Protein AF-A0A1G9TS38-F1 (afdb_monomer)

Radius of gyration: 21.13 Å; Cα con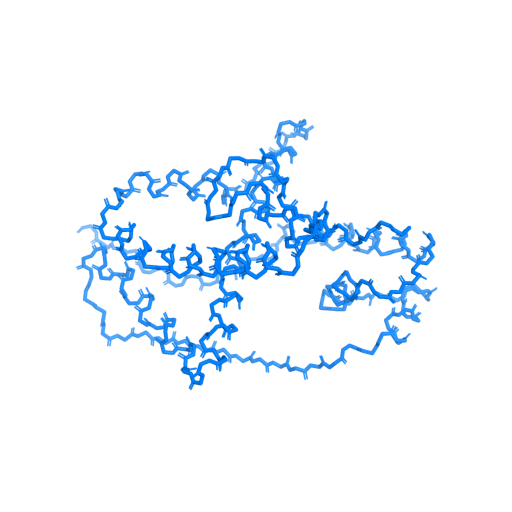tacts (8 Å, |Δi|>4): 95; chains: 1; bounding box: 39×56×53 Å

Solvent-accessible surface area (backbone atoms only — not comparable to full-atom values): 13645 Å² total; per-residue (Å²): 141,83,76,78,76,65,88,63,81,67,51,83,53,84,72,67,82,53,47,45,67,51,46,30,37,77,69,69,75,42,84,64,97,41,73,66,59,42,53,53,49,54,51,51,50,53,52,35,53,55,49,53,60,57,46,48,60,52,46,69,78,66,51,53,67,70,61,52,45,55,68,48,56,78,36,67,64,79,85,76,84,86,81,96,43,76,64,57,54,49,53,49,53,54,18,52,44,47,53,48,49,50,54,51,49,54,51,51,48,45,51,57,33,48,77,72,72,47,62,49,69,58,55,49,37,52,53,54,43,52,55,46,39,72,75,71,48,85,76,91,79,71,88,83,87,85,88,83,86,86,76,82,83,57,63,69,57,53,52,50,32,47,74,70,69,46,86,70,52,71,70,52,49,51,46,59,67,69,57,69,78,69,92,69,49,75,64,50,50,51,48,52,51,51,52,52,54,56,49,63,71,52,60,82,75,73,78,85,76,86,70,88,73,81,79,83,81,133

InterPro domains:
  IPR058415 Domain of unknown function [PF26404] (17-208)

Foldseek 3Di:
DDFQCPVADDLPDDDDLDHSVLVCVVVVNDDDPDPVVVVVSVVSSVVSVVVVVVCVVVCLQPPDPVVVCVVQVQQQDDDDDDDDDPVVVVSPSSSVNVVVVVVVVLVVVVCVCVVVVHDSQVVVFVVVQSNVVSVVDHDPGDDDDDDDDDDDDPVVVLLVCLVVLHADDPVSLVCVSVVRPDPCDPSSVVSSVVNVVVVVVVVVPDDPPPDPDDDDDD

pLDDT: mean 79.64, std 19.04, range [26.36, 98.25]

Mean predicted aligned error: 11.11 Å

Sequence (218 aa):
MDETKQMMPSDDRDRGILTPDDRKFLKGKKEFSSEQSERDARYRIRKRVKNSILDFSILLHHLDERDRKQVFSKHMAKSSDDEISSEKLREFVESTMFSQGISDAISLLYLGVSDAGDSFEAVLKEGVAGAEESKGYLVDSVSVDIDVSRGKPDMEDLVSKLNSGEPLSEEEIRAVINSGQFDIDAESLDMLLQQISSQLSVESEDVEINLNYEPDDE

Organism: NCBI:txid660521

Structure (mmCIF, N/CA/C/O backbone):
data_AF-A0A1G9TS38-F1
#
_entry.id   AF-A0A1G9TS38-F1
#
loop_
_atom_site.group_PDB
_atom_site.id
_atom_site.type_symbol
_atom_site.label_atom_id
_atom_site.label_alt_id
_atom_site.label_comp_id
_atom_site.label_asym_id
_atom_site.label_entity_id
_atom_site.label_seq_id
_atom_site.pdbx_PDB_ins_code
_atom_site.Cartn_x
_atom_site.Cartn_y
_atom_site.Cartn_z
_atom_site.occupancy
_atom_site.B_iso_or_equiv
_atom_site.auth_seq_id
_atom_site.auth_comp_id
_atom_site.auth_asym_id
_atom_site.auth_atom_id
_atom_site.pdbx_PDB_model_num
ATOM 1 N N . MET A 1 1 ? 6.964 26.688 -7.991 1.00 30.02 1 MET A N 1
ATOM 2 C CA . MET A 1 1 ? 5.934 25.639 -8.017 1.00 30.02 1 MET A CA 1
ATOM 3 C C . MET A 1 1 ? 6.597 24.405 -7.449 1.00 30.02 1 MET A C 1
ATOM 5 O O . MET A 1 1 ? 7.389 23.795 -8.150 1.00 30.02 1 MET A O 1
ATOM 9 N N . ASP A 1 2 ? 6.425 24.167 -6.152 1.00 31.19 2 ASP A N 1
ATOM 10 C CA . ASP A 1 2 ? 6.803 22.898 -5.528 1.00 31.19 2 ASP A CA 1
ATOM 11 C C . ASP A 1 2 ? 5.525 22.355 -4.896 1.00 31.19 2 ASP A C 1
ATOM 13 O O . ASP A 1 2 ? 4.830 23.059 -4.162 1.00 31.19 2 ASP A O 1
ATOM 17 N N . GLU A 1 3 ? 5.170 21.170 -5.361 1.00 31.58 3 GLU A N 1
ATOM 18 C CA . GLU A 1 3 ? 3.855 20.554 -5.323 1.00 31.58 3 GLU A CA 1
ATOM 19 C C . GLU A 1 3 ? 3.552 19.983 -3.934 1.00 31.58 3 GLU A C 1
ATOM 21 O O . GLU A 1 3 ? 4.416 19.405 -3.272 1.00 31.58 3 GLU A O 1
ATOM 26 N N . THR A 1 4 ? 2.298 20.160 -3.512 1.00 38.50 4 THR A N 1
ATOM 27 C CA . THR A 1 4 ? 1.488 19.213 -2.727 1.00 38.50 4 THR A CA 1
ATOM 28 C C . THR A 1 4 ? 2.272 18.078 -2.072 1.00 38.50 4 THR A C 1
ATOM 30 O O . THR A 1 4 ? 2.295 16.931 -2.523 1.00 38.50 4 THR A O 1
ATOM 33 N N . LYS A 1 5 ? 2.905 18.377 -0.937 1.00 42.25 5 LYS A N 1
ATOM 34 C CA . LYS A 1 5 ? 3.516 17.341 -0.113 1.00 42.25 5 LYS A CA 1
ATOM 35 C C . LYS A 1 5 ? 2.428 16.692 0.737 1.00 42.25 5 LYS A C 1
ATOM 37 O O . LYS A 1 5 ? 2.339 16.922 1.939 1.00 42.25 5 LYS A O 1
ATOM 42 N N . GLN A 1 6 ? 1.640 15.816 0.110 1.00 50.00 6 GLN A N 1
ATOM 43 C CA . GLN A 1 6 ? 1.116 14.651 0.823 1.00 50.00 6 GLN A CA 1
ATOM 44 C C . GLN A 1 6 ? 2.292 14.080 1.629 1.00 50.00 6 GLN A C 1
ATOM 46 O O . GLN A 1 6 ? 3.418 14.061 1.114 1.00 50.00 6 GLN A O 1
ATOM 51 N N . MET A 1 7 ? 2.080 13.704 2.894 1.00 58.47 7 MET A N 1
ATOM 52 C CA . MET A 1 7 ? 3.148 13.222 3.776 1.00 58.47 7 MET A CA 1
ATOM 53 C C . MET A 1 7 ? 3.665 11.869 3.266 1.00 58.47 7 MET A C 1
ATOM 55 O O . MET A 1 7 ? 3.336 10.802 3.769 1.00 58.47 7 MET A O 1
ATOM 59 N N . MET A 1 8 ? 4.440 11.912 2.186 1.00 67.25 8 MET A N 1
ATOM 60 C CA . MET A 1 8 ? 4.946 10.759 1.474 1.00 67.25 8 MET A CA 1
ATOM 61 C C . MET A 1 8 ? 6.295 10.361 2.065 1.00 67.25 8 MET A C 1
ATOM 63 O O . MET A 1 8 ? 7.133 11.229 2.334 1.00 67.25 8 MET A O 1
ATOM 67 N N . PRO A 1 9 ? 6.571 9.051 2.181 1.00 76.75 9 PRO A N 1
ATOM 68 C CA . PRO A 1 9 ? 7.865 8.554 2.629 1.00 76.75 9 PRO A CA 1
ATOM 69 C C . PRO A 1 9 ? 9.027 9.156 1.847 1.00 76.75 9 PRO A C 1
ATOM 71 O O . PRO A 1 9 ? 8.944 9.311 0.621 1.00 76.75 9 PRO A O 1
ATOM 74 N N . SER A 1 10 ? 10.118 9.448 2.562 1.00 83.25 10 SER A N 1
ATOM 75 C CA . SER A 1 10 ? 11.374 9.910 1.966 1.00 83.25 10 SER A CA 1
ATOM 76 C C . SER A 1 10 ? 11.810 8.987 0.827 1.00 83.25 10 SER A C 1
ATOM 78 O O . SER A 1 10 ? 11.642 7.765 0.887 1.00 83.25 10 SER A O 1
ATOM 80 N N . ASP A 1 11 ? 12.393 9.573 -0.218 1.00 87.56 11 ASP A N 1
ATOM 81 C CA . ASP A 1 11 ? 12.912 8.814 -1.355 1.00 87.56 11 ASP A CA 1
ATOM 82 C C . ASP A 1 11 ? 14.127 7.964 -0.958 1.00 87.56 11 ASP A C 1
ATOM 84 O O . ASP A 1 11 ? 14.343 6.905 -1.553 1.00 87.56 11 ASP A O 1
ATOM 88 N N . ASP A 1 12 ? 14.836 8.368 0.099 1.00 86.12 12 ASP A N 1
ATOM 89 C CA . ASP A 1 12 ? 16.095 7.772 0.555 1.00 86.12 12 ASP A CA 1
ATOM 90 C C . ASP A 1 12 ? 15.915 6.681 1.626 1.00 86.12 12 ASP A C 1
ATOM 92 O O . ASP A 1 12 ? 16.899 6.110 2.086 1.00 86.12 12 ASP A O 1
ATOM 96 N N . ARG A 1 13 ? 14.672 6.347 2.010 1.00 89.00 13 ARG A N 1
ATOM 97 C CA . ARG A 1 13 ? 14.414 5.211 2.916 1.00 89.00 13 ARG A CA 1
ATOM 98 C C . ARG A 1 13 ? 14.888 3.888 2.307 1.00 89.00 13 ARG A C 1
ATOM 100 O O . ARG A 1 13 ? 14.951 3.753 1.078 1.00 89.00 13 ARG A O 1
ATOM 107 N N . ASP A 1 14 ? 15.065 2.873 3.148 1.00 90.69 14 ASP A N 1
ATOM 108 C CA . ASP A 1 14 ? 15.426 1.530 2.698 1.00 90.69 14 ASP A CA 1
ATOM 109 C C . ASP A 1 14 ? 14.479 0.98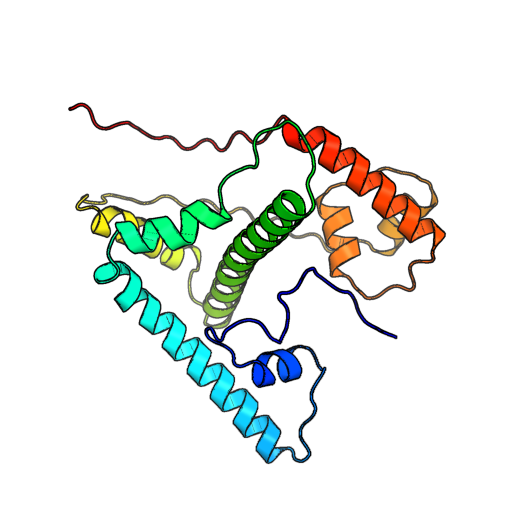7 1.624 1.00 90.69 14 ASP A C 1
ATOM 111 O O . ASP A 1 14 ? 13.295 1.347 1.508 1.00 90.69 14 ASP A O 1
ATOM 115 N N . ARG A 1 15 ? 15.041 0.146 0.757 1.00 91.31 15 ARG A N 1
ATOM 116 C CA . ARG A 1 15 ? 14.335 -0.398 -0.397 1.00 91.31 15 ARG A CA 1
ATOM 117 C C . ARG A 1 15 ? 13.213 -1.334 0.064 1.00 91.31 15 ARG A C 1
ATOM 119 O O . ARG A 1 15 ? 13.463 -2.309 0.755 1.00 91.31 15 ARG A O 1
ATOM 126 N N . GLY A 1 16 ? 12.002 -1.065 -0.424 1.00 93.25 16 GLY A N 1
ATOM 127 C CA . GLY A 1 16 ? 10.890 -2.020 -0.406 1.00 93.25 16 GLY A CA 1
ATOM 128 C C . GLY A 1 16 ? 10.659 -2.571 -1.814 1.00 93.25 16 GLY A C 1
ATOM 129 O O . GLY A 1 16 ? 11.600 -2.964 -2.503 1.00 93.25 16 GLY A O 1
ATOM 130 N N . ILE A 1 17 ? 9.419 -2.487 -2.298 1.00 95.56 17 ILE A N 1
ATOM 131 C CA . ILE A 1 17 ? 9.077 -2.811 -3.695 1.00 95.56 17 ILE A CA 1
ATOM 132 C C . ILE A 1 17 ? 9.865 -1.912 -4.666 1.00 95.56 17 ILE A C 1
ATOM 134 O O . ILE A 1 17 ? 10.523 -2.388 -5.594 1.00 95.56 17 ILE A O 1
ATOM 138 N N . LEU A 1 18 ? 9.838 -0.601 -4.409 1.00 96.19 18 LEU A N 1
ATOM 139 C CA . LEU A 1 18 ? 10.460 0.434 -5.235 1.00 96.19 18 LEU A CA 1
ATOM 140 C C . LEU A 1 18 ? 11.885 0.760 -4.771 1.00 96.19 18 LEU A C 1
ATOM 142 O O . LEU A 1 18 ? 12.146 0.866 -3.568 1.00 96.19 18 LEU A O 1
ATOM 146 N N . THR A 1 19 ? 12.794 0.987 -5.725 1.00 94.88 19 THR A N 1
ATOM 147 C CA . THR A 1 19 ? 14.109 1.599 -5.443 1.00 94.88 19 THR A CA 1
ATOM 148 C C . THR A 1 19 ? 13.991 3.114 -5.236 1.00 94.88 19 THR A C 1
ATOM 150 O O . THR A 1 19 ? 13.029 3.699 -5.733 1.00 94.88 19 THR A O 1
ATOM 153 N N . PRO A 1 20 ? 14.972 3.783 -4.595 1.00 94.75 20 PRO A N 1
ATOM 154 C CA . PRO A 1 20 ? 14.994 5.248 -4.491 1.00 94.75 20 PRO A CA 1
ATOM 155 C C . PRO A 1 20 ? 14.788 5.954 -5.839 1.00 94.75 20 PRO A C 1
ATOM 157 O O . PRO A 1 20 ? 13.998 6.886 -5.948 1.00 94.75 20 PRO A O 1
ATOM 160 N N . ASP A 1 21 ? 15.413 5.435 -6.896 1.00 93.56 21 ASP A N 1
ATOM 161 C CA . ASP A 1 21 ? 15.246 5.937 -8.262 1.00 93.56 21 ASP A CA 1
ATOM 162 C C . ASP A 1 21 ? 13.830 5.767 -8.826 1.00 93.56 21 ASP A C 1
ATOM 164 O O . ASP A 1 21 ? 13.363 6.642 -9.551 1.00 93.56 21 ASP A O 1
ATOM 168 N N . ASP A 1 22 ? 13.142 4.670 -8.488 1.00 95.75 22 ASP A N 1
ATOM 169 C CA . ASP A 1 22 ? 11.761 4.460 -8.939 1.00 95.75 22 ASP A CA 1
ATOM 170 C C . ASP A 1 22 ? 10.842 5.476 -8.258 1.00 95.75 22 ASP A C 1
ATOM 172 O O . ASP A 1 22 ? 9.955 6.027 -8.898 1.00 95.75 22 ASP A O 1
ATOM 176 N N . ARG A 1 23 ? 11.072 5.750 -6.964 1.00 95.62 23 ARG A N 1
ATOM 177 C CA . ARG A 1 23 ? 10.304 6.743 -6.200 1.00 95.62 23 ARG A CA 1
ATOM 178 C C . ARG A 1 23 ? 10.499 8.138 -6.777 1.00 95.62 23 ARG A C 1
ATOM 180 O O . ARG A 1 23 ? 9.516 8.820 -7.035 1.00 95.62 23 ARG A O 1
ATOM 187 N N . LYS A 1 24 ? 11.753 8.531 -7.035 1.00 94.00 24 LYS A N 1
ATOM 188 C CA . LYS A 1 24 ? 12.068 9.823 -7.661 1.00 94.00 24 LYS A CA 1
ATOM 189 C C . LYS A 1 24 ? 11.404 9.944 -9.031 1.00 94.00 24 LYS A C 1
ATOM 191 O O . LYS A 1 24 ? 10.826 10.982 -9.315 1.00 94.00 24 LYS A O 1
ATOM 196 N N . PHE A 1 25 ? 11.431 8.885 -9.840 1.00 95.06 25 PHE A N 1
ATOM 197 C CA . PHE A 1 25 ? 10.764 8.868 -11.142 1.00 95.06 25 PHE A CA 1
ATOM 198 C C . PHE A 1 25 ? 9.236 8.997 -11.031 1.00 95.06 25 PHE A C 1
ATOM 200 O O . PHE A 1 25 ? 8.654 9.858 -11.680 1.00 95.06 25 PHE A O 1
ATOM 207 N N . LEU A 1 26 ? 8.579 8.194 -10.185 1.00 94.19 26 LEU A N 1
ATOM 208 C CA . LEU A 1 26 ? 7.118 8.237 -10.024 1.00 94.19 26 LEU A CA 1
ATOM 209 C C . LEU A 1 26 ? 6.617 9.555 -9.421 1.00 94.19 26 LEU A C 1
ATOM 211 O O . LEU A 1 26 ? 5.508 9.970 -9.730 1.00 94.19 26 LEU A O 1
ATOM 215 N N . LYS A 1 27 ? 7.434 10.218 -8.596 1.00 91.19 27 LYS A N 1
ATOM 216 C CA . LYS A 1 27 ? 7.145 11.540 -8.019 1.00 91.19 27 LYS A CA 1
ATOM 217 C C . LYS A 1 27 ? 7.549 12.710 -8.930 1.00 91.19 27 LYS A C 1
ATOM 219 O O . LYS A 1 27 ? 7.623 13.830 -8.448 1.00 91.19 27 LYS A O 1
ATOM 224 N N . GLY A 1 28 ? 7.935 12.463 -10.186 1.00 91.00 28 GLY A N 1
ATOM 225 C CA . GLY A 1 28 ? 8.350 13.520 -11.124 1.00 91.00 28 GLY A CA 1
ATOM 226 C C . GLY A 1 28 ? 9.707 14.179 -10.826 1.00 91.00 28 GLY A C 1
ATOM 227 O O . GLY A 1 28 ? 10.144 15.059 -11.554 1.00 91.00 28 GLY A O 1
ATOM 228 N N . LYS A 1 29 ? 10.441 13.727 -9.803 1.00 90.31 29 LYS A N 1
ATOM 229 C CA . LYS A 1 29 ? 11.752 14.273 -9.393 1.00 90.31 29 LYS A CA 1
ATOM 230 C C . LYS A 1 29 ? 12.930 13.751 -10.216 1.00 90.31 29 LYS A C 1
ATOM 232 O O . LYS A 1 29 ? 14.081 14.106 -9.957 1.00 90.31 29 LYS A O 1
ATOM 237 N N . LYS A 1 30 ? 12.677 12.827 -11.140 1.00 91.50 30 LYS A N 1
ATOM 238 C CA . LYS A 1 30 ? 13.683 12.251 -12.029 1.00 91.50 30 LYS A CA 1
ATOM 239 C C . LYS A 1 30 ? 13.079 12.053 -13.403 1.00 91.50 30 LYS A C 1
ATOM 241 O O . LYS A 1 30 ? 12.138 11.283 -13.551 1.00 91.50 30 LYS A O 1
ATOM 246 N N . GLU A 1 31 ? 13.701 12.664 -14.397 1.00 91.50 31 GLU A N 1
ATOM 247 C CA . GLU A 1 31 ? 13.399 12.437 -15.805 1.00 91.50 31 GLU A CA 1
ATOM 248 C C . GLU A 1 31 ? 14.480 11.559 -16.441 1.00 91.50 31 GLU A C 1
ATOM 250 O O . GLU A 1 31 ? 15.637 11.529 -16.004 1.00 91.50 31 GLU A O 1
ATOM 255 N N . PHE A 1 32 ? 14.101 10.805 -17.469 1.00 91.38 32 PHE A N 1
ATOM 256 C CA . PHE A 1 32 ? 15.036 9.994 -18.237 1.00 91.38 32 PHE A CA 1
ATOM 257 C C . PHE A 1 32 ? 15.458 10.726 -19.508 1.00 91.38 32 PHE A C 1
ATOM 259 O O . PHE A 1 32 ? 14.662 11.390 -20.155 1.00 91.38 32 PHE A O 1
ATOM 266 N N . SER A 1 33 ? 16.715 10.539 -19.910 1.00 86.38 33 SER A N 1
ATOM 267 C CA . SER A 1 33 ? 17.273 11.162 -21.115 1.00 86.38 33 SER A CA 1
ATOM 268 C C . SER A 1 33 ? 16.736 10.592 -22.433 1.00 86.38 33 SER A C 1
ATOM 270 O O . SER A 1 33 ? 17.012 11.150 -23.491 1.00 86.38 33 SER A O 1
ATOM 272 N N . SER A 1 34 ? 16.018 9.464 -22.400 1.00 94.19 34 SER A N 1
ATOM 273 C CA . SER A 1 34 ? 15.424 8.854 -23.590 1.00 94.19 34 SER A CA 1
ATOM 274 C C . SER A 1 34 ? 14.103 8.160 -23.269 1.00 94.19 34 SER A C 1
ATOM 276 O O . SER A 1 34 ? 13.948 7.583 -22.187 1.00 94.19 34 SER A O 1
ATOM 278 N N . GLU A 1 35 ? 13.192 8.137 -24.246 1.00 94.44 35 GLU A N 1
ATOM 279 C CA . GLU A 1 35 ? 11.922 7.407 -24.144 1.00 94.44 35 GLU A CA 1
ATOM 280 C C . GLU A 1 35 ? 12.132 5.915 -23.860 1.00 94.44 35 GLU A C 1
ATOM 282 O O . GLU A 1 35 ? 11.358 5.304 -23.125 1.00 94.44 35 GLU A O 1
ATOM 287 N N . GLN A 1 36 ? 13.184 5.311 -24.422 1.00 95.75 36 GLN A N 1
ATOM 288 C CA . GLN A 1 36 ? 13.482 3.897 -24.200 1.00 95.75 36 GLN A CA 1
ATOM 289 C C . GLN A 1 36 ? 13.820 3.633 -22.727 1.00 95.75 36 GLN A C 1
ATOM 291 O O . GLN A 1 36 ? 13.256 2.724 -22.121 1.00 95.75 36 GLN A O 1
ATOM 296 N N . SER A 1 37 ? 14.667 4.475 -22.126 1.00 94.94 37 SER A N 1
ATOM 297 C CA . SER A 1 37 ? 15.006 4.385 -20.701 1.00 94.94 37 SER A CA 1
ATOM 298 C C . SER A 1 37 ? 13.776 4.550 -19.806 1.00 94.94 37 SER A C 1
ATOM 300 O O . SER A 1 37 ? 13.640 3.841 -18.806 1.00 94.94 37 SER A O 1
ATOM 302 N N . GLU A 1 38 ? 12.864 5.454 -20.168 1.00 96.44 38 GLU A N 1
ATOM 303 C CA . GLU A 1 38 ? 11.608 5.648 -19.444 1.00 96.44 38 GLU A CA 1
ATOM 304 C C . GLU A 1 38 ? 10.695 4.416 -19.548 1.00 96.44 38 GLU A C 1
ATOM 306 O O . GLU A 1 38 ? 10.181 3.926 -18.537 1.00 96.44 38 GLU A O 1
ATOM 311 N N . ARG A 1 39 ? 10.527 3.857 -20.753 1.00 96.25 39 ARG A N 1
ATOM 312 C CA . ARG A 1 39 ? 9.750 2.626 -20.976 1.00 96.25 39 ARG A CA 1
ATOM 313 C C . ARG A 1 39 ? 10.308 1.461 -20.166 1.00 96.25 39 ARG A C 1
ATOM 315 O O . ARG A 1 39 ? 9.534 0.742 -19.528 1.00 96.25 39 ARG A O 1
ATOM 322 N N . ASP A 1 40 ? 11.628 1.315 -20.133 1.00 96.75 40 ASP A N 1
ATOM 323 C CA . ASP A 1 40 ? 12.313 0.274 -19.368 1.00 96.75 40 ASP A CA 1
ATOM 324 C C . ASP A 1 40 ? 12.126 0.466 -17.855 1.00 96.75 40 ASP A C 1
ATOM 326 O O . ASP A 1 40 ? 11.898 -0.502 -17.120 1.00 96.75 40 ASP A O 1
ATOM 330 N N . ALA A 1 41 ? 12.157 1.711 -17.367 1.00 97.00 41 ALA A N 1
ATOM 331 C CA . ALA A 1 41 ? 11.848 2.034 -15.976 1.00 97.00 41 ALA A CA 1
ATOM 332 C C . ALA A 1 41 ? 10.402 1.666 -15.616 1.00 97.00 41 ALA A C 1
ATOM 334 O O . ALA A 1 41 ? 10.182 0.916 -14.662 1.00 97.00 41 ALA A O 1
ATOM 335 N N . ARG A 1 42 ? 9.424 2.090 -16.426 1.00 97.75 42 ARG A N 1
ATOM 336 C CA . ARG A 1 42 ? 8.004 1.746 -16.239 1.00 97.75 42 ARG A CA 1
ATOM 337 C C . ARG A 1 42 ? 7.780 0.233 -16.259 1.00 97.75 42 ARG A C 1
ATOM 339 O O . ARG A 1 42 ? 7.068 -0.293 -15.405 1.00 97.75 42 ARG A O 1
ATOM 346 N N . TYR A 1 43 ? 8.400 -0.484 -17.197 1.00 98.00 43 TYR A N 1
ATOM 347 C CA . TYR A 1 43 ? 8.319 -1.946 -17.275 1.00 98.00 43 TYR A CA 1
ATOM 348 C C . TYR A 1 43 ? 8.866 -2.619 -16.010 1.00 98.00 43 TYR A C 1
ATOM 350 O O . TYR A 1 43 ? 8.210 -3.484 -15.428 1.00 98.00 43 TYR A O 1
ATOM 358 N N . ARG A 1 44 ? 10.046 -2.196 -15.548 1.00 97.75 44 ARG A N 1
ATOM 359 C CA . ARG A 1 44 ? 10.676 -2.717 -14.330 1.00 97.75 44 ARG A CA 1
ATOM 360 C C . ARG A 1 44 ? 9.831 -2.459 -13.084 1.00 97.75 44 ARG A C 1
ATOM 362 O O . ARG A 1 44 ? 9.712 -3.370 -12.268 1.00 97.75 44 ARG A O 1
ATOM 369 N N . ILE A 1 45 ? 9.230 -1.275 -12.954 1.00 98.25 45 ILE A N 1
ATOM 370 C CA . ILE A 1 45 ? 8.319 -0.945 -11.848 1.00 98.25 45 ILE A CA 1
ATOM 371 C C . ILE A 1 45 ? 7.108 -1.882 -11.864 1.00 98.25 45 ILE A C 1
ATOM 373 O O . ILE A 1 45 ? 6.860 -2.551 -10.864 1.00 98.25 45 ILE A O 1
ATOM 377 N N . ARG A 1 46 ? 6.424 -2.037 -13.009 1.00 98.00 46 ARG A N 1
ATOM 378 C CA . ARG A 1 46 ? 5.289 -2.975 -13.134 1.00 98.00 46 ARG A CA 1
ATOM 379 C C . ARG A 1 46 ? 5.676 -4.404 -12.762 1.00 98.00 46 ARG A C 1
ATOM 381 O O . ARG A 1 46 ? 4.944 -5.077 -12.045 1.00 98.00 46 ARG A O 1
ATOM 388 N N . LYS A 1 47 ? 6.846 -4.868 -13.213 1.00 98.25 47 LYS A N 1
ATOM 389 C CA . LYS A 1 47 ? 7.350 -6.207 -12.884 1.00 98.25 47 LYS A CA 1
ATOM 390 C C . LYS A 1 47 ? 7.608 -6.373 -11.382 1.00 98.25 47 LYS A C 1
ATOM 392 O O . LYS A 1 47 ? 7.295 -7.427 -10.840 1.00 98.25 47 LYS A O 1
ATOM 397 N N . ARG A 1 48 ? 8.155 -5.351 -10.711 1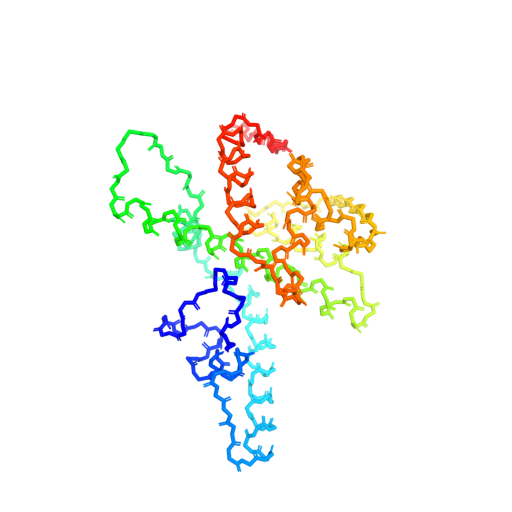.00 97.75 48 ARG A N 1
ATOM 398 C CA . ARG A 1 48 ? 8.367 -5.354 -9.253 1.00 97.75 48 ARG A CA 1
ATOM 399 C C . ARG A 1 48 ? 7.047 -5.401 -8.495 1.00 97.75 48 ARG A C 1
ATOM 401 O O . ARG A 1 48 ? 6.923 -6.259 -7.637 1.00 97.75 48 ARG A O 1
ATOM 408 N N . VAL A 1 49 ? 6.078 -4.561 -8.865 1.00 97.62 49 VAL A N 1
ATOM 409 C CA . VAL A 1 49 ? 4.737 -4.547 -8.253 1.00 97.62 49 VAL A CA 1
ATOM 410 C C . VAL A 1 49 ? 4.048 -5.903 -8.409 1.00 97.62 49 VAL A C 1
ATOM 412 O O . VAL A 1 49 ? 3.568 -6.465 -7.430 1.00 97.62 49 VAL A O 1
ATOM 415 N N . LYS A 1 50 ? 4.069 -6.483 -9.617 1.00 97.62 50 LYS A N 1
ATOM 416 C CA . LYS A 1 50 ? 3.522 -7.826 -9.852 1.00 97.62 50 LYS A CA 1
ATOM 417 C C . LYS A 1 50 ? 4.160 -8.864 -8.926 1.00 97.62 50 LYS A C 1
ATOM 419 O O . LYS A 1 50 ? 3.449 -9.629 -8.291 1.00 97.62 50 LYS A O 1
ATOM 424 N N . ASN A 1 51 ? 5.490 -8.912 -8.872 1.00 98.12 51 ASN A N 1
ATOM 425 C CA . ASN A 1 51 ? 6.180 -9.916 -8.065 1.00 98.12 51 ASN A CA 1
ATOM 426 C C . ASN A 1 51 ? 5.967 -9.692 -6.563 1.00 98.12 51 ASN A C 1
ATOM 428 O O . ASN A 1 51 ? 5.750 -10.663 -5.859 1.00 98.12 51 ASN A O 1
ATOM 432 N N . SER A 1 52 ? 5.926 -8.444 -6.086 1.00 97.06 52 SER A N 1
ATOM 433 C CA . SER A 1 52 ? 5.647 -8.175 -4.671 1.00 97.06 52 SER A CA 1
ATOM 434 C C . SER A 1 52 ? 4.242 -8.593 -4.248 1.00 97.06 52 SER A C 1
ATOM 436 O O . SER A 1 52 ? 4.059 -9.006 -3.111 1.00 97.06 52 SER A O 1
ATOM 438 N N . ILE A 1 53 ? 3.257 -8.515 -5.151 1.00 96.81 53 ILE A N 1
ATOM 439 C CA . ILE A 1 53 ? 1.912 -9.039 -4.877 1.00 96.81 53 ILE A CA 1
ATOM 440 C C . ILE A 1 53 ? 1.964 -10.562 -4.702 1.00 96.81 53 ILE A C 1
ATOM 442 O O . ILE A 1 53 ? 1.353 -11.091 -3.781 1.00 96.81 53 ILE A O 1
ATOM 446 N N . LEU A 1 54 ? 2.731 -11.268 -5.540 1.00 97.38 54 LEU A N 1
ATOM 447 C CA . LEU A 1 54 ? 2.920 -12.719 -5.405 1.00 97.38 54 LEU A CA 1
ATOM 448 C C . LEU A 1 54 ? 3.673 -13.087 -4.119 1.00 97.38 54 LEU A C 1
ATOM 450 O O . LEU A 1 54 ? 3.350 -14.090 -3.485 1.00 97.38 54 LEU A O 1
ATOM 454 N N . ASP A 1 55 ? 4.633 -12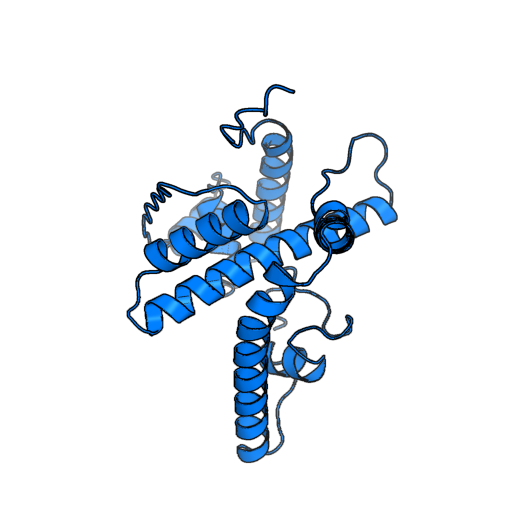.259 -3.707 1.00 98.12 55 ASP A N 1
ATOM 455 C CA . ASP A 1 55 ? 5.389 -12.466 -2.473 1.00 98.12 55 ASP A CA 1
ATOM 456 C C . ASP A 1 55 ? 4.490 -12.407 -1.224 1.00 98.12 55 ASP A C 1
ATOM 458 O O . ASP A 1 55 ? 4.822 -13.041 -0.225 1.00 98.12 55 ASP A O 1
ATOM 462 N N . PHE A 1 56 ? 3.326 -11.738 -1.257 1.00 95.69 56 PHE A N 1
ATOM 463 C CA . PHE A 1 56 ? 2.397 -11.750 -0.117 1.00 95.69 56 PHE A CA 1
ATOM 464 C C . PHE A 1 56 ? 1.892 -13.150 0.231 1.00 95.69 56 PHE A C 1
ATOM 466 O O . PHE A 1 56 ? 1.710 -13.429 1.410 1.00 95.69 56 PHE A O 1
ATOM 473 N N . SER A 1 57 ? 1.737 -14.051 -0.745 1.00 93.94 57 SER A N 1
ATOM 474 C CA . SER A 1 57 ? 1.400 -15.452 -0.457 1.00 93.94 57 SER A CA 1
ATOM 475 C C . SER A 1 57 ? 2.524 -16.139 0.327 1.00 93.94 57 SER A C 1
ATOM 477 O O . SER A 1 57 ? 2.270 -16.844 1.301 1.00 93.94 57 SER A O 1
ATOM 479 N N . ILE A 1 58 ? 3.783 -15.860 -0.027 1.00 96.00 58 ILE A N 1
ATOM 480 C CA . ILE A 1 58 ? 4.944 -16.381 0.703 1.00 96.00 58 ILE A CA 1
ATOM 481 C C . ILE A 1 58 ? 4.967 -15.807 2.123 1.00 96.00 58 ILE A C 1
ATOM 483 O O . ILE A 1 58 ? 5.128 -16.556 3.081 1.00 96.00 58 ILE A O 1
ATOM 487 N N . LEU A 1 59 ? 4.778 -14.493 2.273 1.00 95.56 59 LEU A N 1
ATOM 488 C CA . LEU A 1 59 ? 4.768 -13.837 3.581 1.00 95.56 59 LEU A CA 1
ATOM 489 C C . LEU A 1 59 ? 3.622 -14.344 4.464 1.00 95.56 59 LEU A C 1
ATOM 491 O O . LEU A 1 59 ? 3.845 -14.600 5.641 1.00 95.56 59 LEU A O 1
ATOM 495 N N . LEU A 1 60 ? 2.423 -14.536 3.912 1.00 92.62 60 LEU A N 1
ATOM 496 C CA . LEU A 1 60 ? 1.264 -15.022 4.659 1.00 92.62 60 LEU A CA 1
ATOM 497 C C . LEU A 1 60 ? 1.500 -16.424 5.234 1.00 92.62 60 LEU A C 1
ATOM 499 O O . LEU A 1 60 ? 1.177 -16.668 6.393 1.00 92.62 60 LEU A O 1
ATOM 503 N N . HIS A 1 61 ? 2.074 -17.331 4.441 1.00 91.12 61 HIS A N 1
ATOM 504 C CA . HIS A 1 61 ? 2.214 -18.739 4.824 1.00 91.12 61 HIS A CA 1
ATOM 505 C C . HIS A 1 61 ? 3.550 -19.090 5.490 1.00 91.12 61 HIS A C 1
ATOM 507 O O . HIS A 1 61 ? 3.655 -20.148 6.110 1.00 91.12 61 HIS A O 1
ATOM 513 N N . HIS A 1 62 ? 4.580 -18.250 5.347 1.00 94.88 62 HIS A N 1
ATOM 514 C CA . HIS A 1 62 ? 5.937 -18.583 5.791 1.00 94.88 62 HIS A CA 1
ATOM 515 C C . HIS A 1 62 ? 6.614 -17.527 6.668 1.00 94.88 62 HIS A C 1
ATOM 517 O O . HIS A 1 62 ? 7.676 -17.823 7.212 1.00 94.88 62 HIS A O 1
ATOM 523 N N . LEU A 1 63 ? 6.060 -16.318 6.820 1.00 95.44 63 LEU A N 1
ATOM 524 C CA . LEU A 1 63 ? 6.596 -15.371 7.797 1.00 95.44 63 LEU A CA 1
ATOM 525 C C . LEU A 1 63 ? 6.119 -15.763 9.197 1.00 95.44 63 LEU A C 1
ATOM 527 O O . LEU A 1 63 ? 4.915 -15.809 9.457 1.00 95.44 63 LEU A O 1
ATOM 531 N N . ASP A 1 64 ? 7.067 -15.992 10.103 1.00 94.44 64 ASP A N 1
ATOM 532 C CA . ASP A 1 64 ? 6.763 -16.312 11.494 1.00 94.44 64 ASP A CA 1
ATOM 533 C C . ASP A 1 64 ? 5.877 -15.237 12.139 1.00 94.44 64 ASP A C 1
ATOM 535 O O . ASP A 1 64 ? 6.087 -14.030 11.975 1.00 94.44 64 ASP A O 1
ATOM 539 N N . GLU A 1 65 ? 4.907 -15.674 12.947 1.00 92.56 65 GLU A N 1
ATOM 540 C CA . GLU A 1 65 ? 3.955 -14.785 13.618 1.00 92.56 65 GLU A CA 1
ATOM 541 C C . GLU A 1 65 ? 4.657 -13.687 14.430 1.00 92.56 65 GLU A C 1
ATOM 543 O O . GLU A 1 65 ? 4.209 -12.540 14.444 1.00 92.56 65 GLU A O 1
ATOM 548 N N . ARG A 1 66 ? 5.774 -14.016 15.090 1.00 93.75 66 ARG A N 1
ATOM 549 C CA . ARG A 1 66 ? 6.565 -13.054 15.866 1.00 93.75 66 ARG A CA 1
ATOM 550 C C . ARG A 1 66 ? 7.102 -11.921 14.991 1.00 93.75 66 ARG A C 1
ATOM 552 O O . ARG A 1 66 ? 7.074 -10.764 15.412 1.00 93.75 66 ARG A O 1
ATOM 559 N N . ASP A 1 67 ? 7.613 -12.239 13.809 1.00 95.19 67 ASP A N 1
ATOM 560 C CA . ASP A 1 67 ? 8.189 -11.247 12.901 1.00 95.19 67 ASP A CA 1
ATOM 561 C C . ASP A 1 67 ? 7.089 -10.436 12.226 1.00 95.19 67 ASP A C 1
ATOM 563 O O . ASP A 1 67 ? 7.190 -9.210 12.153 1.00 95.19 67 ASP A O 1
ATOM 567 N N . ARG A 1 68 ? 5.971 -11.084 11.870 1.00 92.81 68 ARG A N 1
ATOM 568 C CA . ARG A 1 68 ? 4.749 -10.390 11.455 1.00 92.81 68 ARG A CA 1
ATOM 569 C C . ARG A 1 68 ? 4.317 -9.381 12.522 1.00 92.81 68 ARG A C 1
ATOM 571 O O . ARG A 1 68 ? 4.167 -8.207 12.210 1.00 92.81 68 ARG A O 1
ATOM 578 N N . LYS A 1 69 ? 4.192 -9.787 13.790 1.00 90.94 69 LYS A N 1
ATOM 579 C CA . LYS A 1 69 ? 3.826 -8.881 14.894 1.00 90.94 69 LYS A CA 1
ATOM 580 C C . LYS A 1 69 ? 4.787 -7.700 15.008 1.00 90.94 69 LYS A C 1
ATOM 582 O O . LYS A 1 69 ? 4.309 -6.581 15.119 1.00 90.94 69 LYS A O 1
ATOM 587 N N . GLN A 1 70 ? 6.100 -7.913 14.905 1.00 90.06 70 GLN A N 1
ATOM 588 C CA . GLN A 1 70 ? 7.087 -6.826 14.975 1.00 90.06 70 GLN A CA 1
ATOM 589 C C . GLN A 1 70 ? 6.927 -5.775 13.867 1.00 90.06 70 GLN A C 1
ATOM 591 O O . GLN A 1 70 ? 7.136 -4.592 14.132 1.00 90.06 70 GLN A O 1
ATOM 596 N N . VAL A 1 71 ? 6.542 -6.183 12.652 1.00 90.94 71 VAL A N 1
ATOM 597 C CA . VAL A 1 71 ? 6.279 -5.248 11.546 1.00 90.94 71 VAL A CA 1
ATOM 598 C C . VAL A 1 71 ? 5.075 -4.355 11.849 1.00 90.94 71 VAL A C 1
ATOM 600 O O . VAL A 1 71 ? 5.133 -3.162 11.579 1.00 90.94 71 VAL A O 1
ATOM 603 N N . PHE A 1 72 ? 3.999 -4.896 12.424 1.00 88.25 72 PHE A N 1
ATOM 604 C CA . PHE A 1 72 ? 2.766 -4.131 12.649 1.00 88.25 72 PHE A CA 1
ATOM 605 C C . PHE A 1 72 ? 2.737 -3.405 14.003 1.00 88.25 72 PHE A C 1
ATOM 607 O O . PHE A 1 72 ? 2.383 -2.231 14.058 1.00 88.25 72 PHE A O 1
ATOM 614 N N . SER A 1 73 ? 3.139 -4.051 15.101 1.00 81.56 73 SER A N 1
ATOM 615 C CA . SER A 1 73 ? 2.977 -3.513 16.462 1.00 81.56 73 SER A CA 1
ATOM 616 C C . SER A 1 73 ? 3.798 -2.252 16.714 1.00 81.56 73 SER A C 1
ATOM 618 O O . SER A 1 73 ? 3.377 -1.391 17.479 1.00 81.56 73 SER A O 1
ATOM 620 N N . LYS A 1 74 ? 4.960 -2.123 16.065 1.00 73.31 74 LYS A N 1
ATOM 621 C CA . LYS A 1 74 ? 5.832 -0.950 16.202 1.00 73.31 74 LYS A CA 1
ATOM 622 C C . LYS A 1 74 ? 5.235 0.312 15.566 1.00 73.31 74 LYS A C 1
ATOM 624 O O . LYS A 1 74 ? 5.607 1.412 15.950 1.00 73.31 74 LYS A O 1
ATOM 629 N N . HIS A 1 75 ? 4.333 0.145 14.603 1.00 73.31 75 HIS A N 1
ATOM 630 C CA . HIS A 1 75 ? 3.832 1.229 13.757 1.00 73.31 75 HIS A CA 1
ATOM 631 C C . HIS A 1 75 ? 2.317 1.453 13.878 1.00 73.31 75 HIS A C 1
ATOM 633 O O . HIS A 1 75 ? 1.772 2.304 13.185 1.00 73.31 75 HIS A O 1
ATOM 639 N N . MET A 1 76 ? 1.641 0.683 14.736 1.00 68.12 76 MET A N 1
ATOM 640 C CA . MET A 1 76 ? 0.191 0.755 14.973 1.00 68.12 76 MET A CA 1
ATOM 641 C C . MET A 1 76 ? -0.169 1.101 16.425 1.00 68.12 76 MET A C 1
ATOM 643 O O . MET A 1 76 ? -1.342 1.288 16.740 1.00 68.12 76 MET A O 1
ATOM 647 N N . ALA A 1 77 ? 0.810 1.165 17.332 1.00 60.22 77 ALA A N 1
ATOM 648 C CA . ALA A 1 77 ? 0.559 1.517 18.725 1.00 60.22 77 ALA A CA 1
ATOM 649 C C . ALA A 1 77 ? 0.255 3.019 18.860 1.00 60.22 77 ALA A C 1
ATOM 651 O O . ALA A 1 77 ? 1.034 3.857 18.406 1.00 60.22 77 ALA A O 1
ATOM 652 N N . LYS A 1 78 ? -0.863 3.363 19.516 1.00 57.19 78 LYS A N 1
ATOM 653 C CA . LYS A 1 78 ? -1.169 4.749 19.896 1.00 57.19 78 LYS A CA 1
ATOM 654 C C . LYS A 1 78 ? -0.186 5.196 20.980 1.00 57.19 78 LYS A C 1
ATOM 656 O O . LYS A 1 78 ? 0.002 4.495 21.974 1.00 57.19 78 LYS A O 1
ATOM 661 N N . SER A 1 79 ? 0.440 6.353 20.790 1.00 56.22 79 SER A N 1
ATOM 662 C CA . SER A 1 79 ? 1.274 6.977 21.816 1.00 56.22 79 SER A CA 1
ATOM 663 C C . SER A 1 79 ? 0.403 7.318 23.028 1.00 56.22 79 SER A C 1
ATOM 665 O O . SER A 1 79 ? -0.561 8.065 22.899 1.00 56.22 79 SER A O 1
ATOM 667 N N . SER A 1 80 ? 0.716 6.751 24.193 1.00 54.56 80 SER A N 1
ATOM 668 C CA . SER A 1 80 ? 0.102 7.149 25.460 1.00 54.56 80 SER A CA 1
ATOM 669 C C . SER A 1 80 ? 0.703 8.462 25.964 1.00 54.56 80 SER A C 1
ATOM 671 O O . SER A 1 80 ? 1.888 8.741 25.744 1.00 54.56 80 SER A O 1
ATOM 673 N N . ASP A 1 81 ? -0.157 9.233 26.620 1.00 58.94 81 ASP A N 1
ATOM 674 C CA . ASP A 1 81 ? 0.039 10.623 27.010 1.00 58.94 81 ASP A CA 1
ATOM 675 C C . ASP A 1 81 ? 1.212 10.851 27.979 1.00 58.94 81 ASP A C 1
ATOM 677 O O . ASP A 1 81 ? 1.756 9.923 28.583 1.00 58.94 81 ASP A O 1
ATOM 681 N N . ASP A 1 82 ? 1.556 12.130 28.096 1.00 51.78 82 ASP A N 1
ATOM 682 C CA . ASP A 1 82 ? 2.550 12.773 28.952 1.00 51.78 82 ASP A CA 1
ATOM 683 C C . ASP A 1 82 ? 3.961 12.911 28.339 1.00 51.78 82 ASP A C 1
ATOM 685 O O . ASP A 1 82 ? 4.813 12.018 28.343 1.00 51.78 82 ASP A O 1
ATOM 689 N N . GLU A 1 83 ? 4.184 14.122 27.815 1.00 59.53 83 GLU A N 1
ATOM 690 C CA . GLU A 1 83 ? 5.410 14.732 27.275 1.00 59.53 83 GLU A CA 1
ATOM 691 C C . GLU A 1 83 ? 5.693 14.483 25.780 1.00 59.53 83 GLU A C 1
ATOM 693 O O . GLU A 1 83 ? 6.065 13.385 25.359 1.00 59.53 83 GLU A O 1
ATOM 698 N N . ILE A 1 84 ? 5.546 15.548 24.976 1.00 64.81 84 ILE A N 1
ATOM 699 C CA . ILE A 1 84 ? 5.894 15.605 23.549 1.00 64.81 84 ILE A CA 1
ATOM 700 C C . ILE A 1 84 ? 7.417 15.738 23.428 1.00 64.81 84 ILE A C 1
ATOM 702 O O . ILE A 1 84 ? 7.978 16.816 23.623 1.00 64.81 84 ILE A O 1
ATOM 706 N N . SER A 1 85 ? 8.095 14.644 23.084 1.00 75.50 85 SER A N 1
ATOM 707 C CA . SER A 1 85 ? 9.511 14.654 22.703 1.00 75.50 85 SER A CA 1
ATOM 708 C C . SER A 1 85 ? 9.665 14.592 21.180 1.00 75.50 85 SER A C 1
ATOM 710 O O . SER A 1 85 ? 8.776 14.121 20.468 1.00 75.50 85 SER A O 1
ATOM 712 N N . SER A 1 86 ? 10.815 15.029 20.654 1.00 76.12 86 SER A N 1
ATOM 713 C CA . SER A 1 86 ? 11.118 14.910 19.218 1.00 76.12 86 SER A CA 1
ATOM 714 C C . SER A 1 86 ? 11.116 13.459 18.727 1.00 76.12 86 SER A C 1
ATOM 716 O O . SER A 1 86 ? 10.798 13.210 17.568 1.00 76.12 86 SER A O 1
ATOM 718 N N . GLU A 1 87 ? 11.451 12.508 19.604 1.00 76.19 87 GLU A N 1
ATOM 719 C CA . GLU A 1 87 ? 11.425 11.080 19.279 1.00 76.19 87 GLU A CA 1
ATOM 720 C C . GLU A 1 87 ? 9.986 10.566 19.161 1.00 76.19 87 GLU A C 1
ATOM 722 O O . GLU A 1 87 ? 9.647 9.949 18.156 1.00 76.19 87 GLU A O 1
ATOM 727 N N . LYS A 1 88 ? 9.102 10.918 20.107 1.00 73.81 88 LYS A N 1
ATOM 728 C CA . LYS A 1 88 ? 7.677 10.554 20.028 1.00 73.81 88 LYS A CA 1
ATOM 729 C C . LYS A 1 88 ? 6.996 11.161 18.799 1.00 73.81 88 LYS A C 1
ATOM 731 O O . LYS A 1 88 ? 6.203 10.490 18.149 1.00 73.81 88 LYS A O 1
ATOM 736 N N . LEU A 1 89 ? 7.329 12.405 18.435 1.00 72.44 89 LEU A N 1
ATOM 737 C CA . LEU A 1 89 ? 6.827 13.024 17.200 1.00 72.44 89 LEU A CA 1
ATOM 738 C C . LEU A 1 89 ? 7.266 12.249 15.955 1.00 72.44 89 LEU A C 1
ATOM 740 O O . LEU A 1 89 ? 6.477 12.061 15.031 1.00 72.44 89 LEU A O 1
ATOM 744 N N . ARG A 1 90 ? 8.516 11.781 15.925 1.00 75.25 90 ARG A N 1
ATOM 745 C CA . ARG A 1 90 ? 9.019 10.958 14.827 1.00 75.25 90 ARG A CA 1
ATOM 746 C C . ARG A 1 90 ? 8.301 9.610 14.760 1.00 75.25 90 ARG A C 1
ATOM 748 O O . ARG A 1 90 ? 7.890 9.216 13.674 1.00 75.25 90 ARG A O 1
ATOM 755 N N . GLU A 1 91 ? 8.131 8.928 15.889 1.00 77.31 91 GLU A N 1
ATOM 756 C CA . GLU A 1 91 ? 7.394 7.660 15.967 1.00 77.31 91 GLU A CA 1
ATOM 757 C C . GLU A 1 91 ? 5.939 7.819 15.514 1.00 77.31 91 GLU A C 1
ATOM 759 O O . GLU A 1 91 ? 5.433 6.987 14.759 1.00 77.31 91 GLU A O 1
ATOM 764 N N . PHE A 1 92 ? 5.287 8.914 15.911 1.00 76.06 92 PHE A N 1
ATOM 765 C CA . PHE A 1 92 ? 3.940 9.259 15.467 1.00 76.06 92 PHE A CA 1
ATOM 766 C C . PHE A 1 92 ? 3.881 9.458 13.948 1.00 76.06 92 PHE A C 1
ATOM 768 O O . PHE A 1 92 ? 3.061 8.841 13.273 1.00 76.06 92 PHE A O 1
ATOM 775 N N . VAL A 1 93 ? 4.790 10.261 13.384 1.00 77.62 93 VAL A N 1
ATOM 776 C CA . VAL A 1 93 ? 4.901 10.482 11.932 1.00 77.62 93 VAL A CA 1
ATOM 777 C C . VAL A 1 93 ? 5.127 9.159 11.195 1.00 77.62 93 VAL A C 1
ATOM 779 O O . VAL A 1 93 ? 4.437 8.883 10.216 1.00 77.62 93 VAL A O 1
ATOM 782 N N . GLU A 1 94 ? 6.051 8.317 11.663 1.00 80.12 94 GLU A N 1
ATOM 783 C CA . GLU A 1 94 ? 6.331 7.008 11.060 1.00 80.12 94 GLU A CA 1
ATOM 784 C C . GLU A 1 94 ? 5.108 6.076 11.114 1.00 80.12 94 GLU A C 1
ATOM 786 O O . GLU A 1 94 ? 4.792 5.436 10.110 1.00 80.12 94 GLU A O 1
ATOM 791 N N . SER A 1 95 ? 4.391 6.043 12.240 1.00 81.50 95 SER A N 1
ATOM 792 C CA . SER A 1 95 ? 3.174 5.239 12.423 1.00 81.50 95 SER A CA 1
ATOM 793 C C . SER A 1 95 ? 2.045 5.707 11.505 1.00 81.50 95 SER A C 1
ATOM 795 O O . SER A 1 95 ? 1.462 4.905 10.778 1.00 81.50 95 SER A O 1
ATOM 797 N N . THR A 1 96 ? 1.809 7.017 11.427 1.00 77.81 96 THR A N 1
ATOM 798 C CA . THR A 1 96 ? 0.827 7.615 10.510 1.00 77.81 96 THR A CA 1
ATOM 799 C C . THR A 1 96 ? 1.145 7.283 9.053 1.00 77.81 96 THR A C 1
ATOM 801 O O . THR A 1 96 ? 0.261 6.888 8.295 1.00 77.81 96 THR A O 1
ATOM 804 N N . MET A 1 97 ? 2.415 7.367 8.646 1.00 82.44 97 MET A N 1
ATOM 805 C CA . MET A 1 97 ? 2.832 7.020 7.281 1.00 82.44 97 MET A CA 1
ATOM 806 C C . MET A 1 97 ? 2.707 5.527 6.988 1.00 82.44 97 MET A C 1
ATOM 808 O O . MET A 1 97 ? 2.433 5.150 5.849 1.00 82.44 97 MET A O 1
ATOM 812 N N . PHE A 1 98 ? 2.928 4.674 7.988 1.00 86.69 98 PHE A N 1
ATOM 813 C CA . PHE A 1 98 ? 2.749 3.236 7.850 1.00 86.69 98 PHE A CA 1
ATOM 814 C C . PHE A 1 98 ? 1.268 2.880 7.682 1.00 86.69 98 PHE A C 1
ATOM 816 O O . PHE A 1 98 ? 0.926 2.188 6.724 1.00 86.69 98 PHE A O 1
ATOM 823 N N . SER A 1 99 ? 0.391 3.424 8.530 1.00 83.94 99 SER A N 1
ATOM 824 C CA . SER A 1 99 ? -1.065 3.279 8.411 1.00 83.94 99 SER A CA 1
ATOM 825 C C . SER A 1 99 ? -1.581 3.785 7.067 1.00 83.94 99 SER A C 1
ATOM 827 O O . SER A 1 99 ? -2.300 3.063 6.377 1.00 83.94 99 SER A O 1
ATOM 829 N N . GLN A 1 100 ? -1.138 4.969 6.631 1.00 83.62 100 GLN A N 1
ATOM 830 C CA . GLN A 1 100 ? -1.464 5.485 5.301 1.00 83.62 100 GLN A CA 1
ATOM 831 C C . GLN A 1 100 ? -0.969 4.544 4.196 1.00 83.62 100 GLN A C 1
ATOM 833 O O . GLN A 1 100 ? -1.696 4.277 3.248 1.00 83.62 100 GLN A O 1
ATOM 838 N N . GLY A 1 101 ? 0.235 3.985 4.333 1.00 89.75 101 GLY A N 1
ATOM 839 C CA . GLY A 1 101 ? 0.784 3.025 3.378 1.00 89.75 101 GLY A CA 1
ATOM 840 C C . GLY A 1 101 ? -0.050 1.746 3.238 1.00 89.75 101 GLY A C 1
ATOM 841 O O . GLY A 1 101 ? -0.122 1.194 2.139 1.00 89.75 101 GLY A O 1
ATOM 842 N N . ILE A 1 102 ? -0.703 1.285 4.311 1.00 91.00 102 ILE A N 1
ATOM 843 C CA . ILE A 1 102 ? -1.660 0.169 4.251 1.00 91.00 102 ILE A CA 1
ATOM 844 C C . ILE A 1 102 ? -2.913 0.588 3.477 1.00 91.00 102 ILE A C 1
ATOM 846 O O . ILE A 1 102 ? -3.312 -0.115 2.548 1.00 91.00 102 ILE A O 1
ATOM 850 N N . SER A 1 103 ? -3.497 1.744 3.799 1.00 88.44 103 SER A N 1
ATOM 851 C CA . SER A 1 103 ? -4.667 2.280 3.087 1.00 88.44 103 SER A CA 1
ATOM 852 C C . SER A 1 103 ? -4.392 2.508 1.596 1.00 88.44 103 SER A C 1
ATOM 854 O O . SER A 1 103 ? -5.220 2.174 0.745 1.00 88.44 103 SER A O 1
ATOM 856 N N . ASP A 1 104 ? -3.202 3.004 1.253 1.00 90.94 104 ASP A N 1
ATOM 857 C CA . ASP A 1 104 ? -2.753 3.194 -0.128 1.00 90.94 104 ASP A CA 1
ATOM 858 C C . ASP A 1 104 ? -2.584 1.852 -0.852 1.00 90.94 104 ASP A C 1
ATOM 860 O O . ASP A 1 104 ? -2.917 1.738 -2.033 1.00 90.94 104 ASP A O 1
ATOM 864 N N . ALA A 1 105 ? -2.100 0.813 -0.160 1.00 95.12 105 ALA A N 1
ATOM 865 C CA . ALA A 1 105 ? -1.999 -0.530 -0.723 1.00 95.12 105 ALA A CA 1
ATOM 866 C C . ALA A 1 105 ? -3.386 -1.116 -1.030 1.00 95.12 105 ALA A C 1
ATOM 868 O O . ALA A 1 105 ? -3.591 -1.640 -2.124 1.00 95.12 105 ALA A O 1
ATOM 869 N N . ILE A 1 106 ? -4.349 -0.973 -0.114 1.00 95.62 106 ILE A N 1
ATOM 870 C CA . ILE A 1 106 ? -5.745 -1.388 -0.332 1.00 95.62 106 ILE A CA 1
ATOM 871 C C . ILE A 1 106 ? -6.349 -0.618 -1.512 1.00 95.62 106 ILE A C 1
ATOM 873 O O . ILE A 1 106 ? -6.940 -1.229 -2.399 1.00 95.62 106 ILE A O 1
ATOM 877 N N . SER A 1 107 ? -6.138 0.699 -1.580 1.00 93.75 107 SER A N 1
ATOM 878 C CA . SER A 1 107 ? -6.617 1.543 -2.684 1.00 93.75 107 SER A CA 1
ATOM 879 C C . SER A 1 107 ? -6.025 1.123 -4.032 1.00 93.75 107 SER A C 1
ATOM 881 O O . SER A 1 107 ? -6.741 1.021 -5.027 1.00 93.75 107 SER A O 1
ATOM 883 N N . LEU A 1 108 ? -4.723 0.821 -4.072 1.00 95.69 108 LEU A N 1
ATOM 884 C CA . LEU A 1 108 ? -4.050 0.317 -5.269 1.00 95.69 108 LEU A CA 1
ATOM 885 C C . LEU A 1 108 ? -4.624 -1.033 -5.719 1.00 95.69 108 LEU A C 1
ATOM 887 O O . LEU A 1 108 ? -4.817 -1.240 -6.916 1.00 95.69 108 LEU A O 1
ATOM 891 N N . LEU A 1 109 ? -4.894 -1.945 -4.781 1.00 96.69 109 LEU A N 1
ATOM 892 C CA . LEU A 1 109 ? -5.509 -3.240 -5.078 1.00 96.69 109 LEU A CA 1
ATOM 893 C C . LEU A 1 109 ? -6.951 -3.072 -5.566 1.00 96.69 109 LEU A C 1
ATOM 895 O O . LEU A 1 109 ? -7.313 -3.691 -6.562 1.00 96.69 109 LEU A O 1
ATOM 899 N N . TYR A 1 110 ? -7.740 -2.198 -4.938 1.00 95.62 110 TYR A N 1
ATOM 900 C CA . TYR A 1 110 ? -9.096 -1.872 -5.378 1.00 95.62 110 TYR A CA 1
ATOM 901 C C . TYR A 1 110 ? -9.110 -1.376 -6.824 1.00 95.62 110 TYR A C 1
ATOM 903 O O . TYR A 1 110 ? -9.862 -1.906 -7.643 1.00 95.62 110 TYR A O 1
ATOM 911 N N . LEU A 1 111 ? -8.245 -0.413 -7.159 1.00 95.81 111 LEU A N 1
ATOM 912 C CA . LEU A 1 111 ? -8.112 0.092 -8.526 1.00 95.81 111 LEU A CA 1
ATOM 913 C C . LEU A 1 111 ? -7.665 -1.016 -9.484 1.00 95.81 111 LEU A C 1
ATOM 915 O O . LEU A 1 111 ? -8.297 -1.217 -10.512 1.00 95.81 111 LEU A O 1
ATOM 919 N N . GLY A 1 112 ? -6.631 -1.783 -9.129 1.00 96.50 112 GLY A N 1
ATOM 920 C CA . GLY A 1 112 ? -6.099 -2.842 -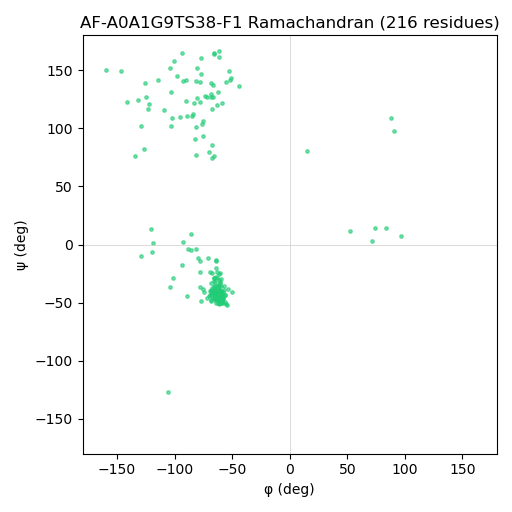9.988 1.00 96.50 112 GLY A CA 1
ATOM 921 C C . GLY A 1 112 ? -7.096 -3.969 -10.281 1.00 96.50 112 GLY A C 1
ATOM 922 O O . GLY A 1 112 ? -7.167 -4.435 -11.416 1.00 96.50 112 GLY A O 1
ATOM 923 N N . VAL A 1 113 ? -7.873 -4.394 -9.281 1.00 96.56 113 VAL A N 1
ATOM 924 C CA . VAL A 1 113 ? -8.926 -5.414 -9.424 1.00 96.56 113 VAL A CA 1
ATOM 925 C C . VAL A 1 113 ? -10.105 -4.858 -10.229 1.00 96.56 113 VAL A C 1
ATOM 927 O O . VAL A 1 113 ? -10.578 -5.511 -11.158 1.00 96.56 113 VAL A O 1
ATOM 930 N N . SER A 1 114 ? -10.527 -3.623 -9.939 1.00 94.25 114 SER A N 1
ATOM 931 C CA . SER A 1 114 ? -11.629 -2.966 -10.656 1.00 94.25 114 SER A CA 1
ATOM 932 C C . SER A 1 114 ? -11.299 -2.725 -12.130 1.00 94.25 114 SER A C 1
ATOM 934 O O . SER A 1 114 ? -12.127 -2.994 -12.998 1.00 94.25 114 SER A O 1
ATOM 936 N N . ASP A 1 115 ? -10.080 -2.272 -12.434 1.00 95.88 115 ASP A N 1
ATOM 937 C CA . ASP A 1 115 ? -9.598 -2.053 -13.803 1.00 95.88 115 ASP A CA 1
ATOM 938 C C . ASP A 1 115 ? -9.519 -3.365 -14.604 1.00 95.88 115 ASP A C 1
ATOM 940 O O . ASP A 1 115 ? -9.656 -3.356 -15.829 1.00 95.88 115 ASP A O 1
ATOM 944 N N . ALA A 1 116 ? -9.315 -4.499 -13.924 1.00 96.06 116 ALA A N 1
ATOM 945 C CA . ALA A 1 116 ? -9.356 -5.831 -14.524 1.00 96.06 116 ALA A CA 1
ATOM 946 C C . ALA A 1 116 ? -10.788 -6.365 -14.734 1.00 96.06 116 ALA A C 1
ATOM 948 O O . ALA A 1 116 ? -10.966 -7.345 -15.457 1.00 96.06 116 ALA A O 1
ATOM 949 N N . GLY A 1 117 ? -11.801 -5.706 -14.160 1.00 95.56 117 GLY A N 1
ATOM 950 C CA . GLY A 1 117 ? -13.206 -6.108 -14.239 1.00 95.56 117 GLY A CA 1
ATOM 951 C C . GLY A 1 117 ? -13.628 -7.165 -13.213 1.00 95.56 117 GLY A C 1
ATOM 952 O O . GLY A 1 117 ? -14.701 -7.746 -13.369 1.00 95.56 117 GLY A O 1
ATOM 953 N N . ASP A 1 118 ? -12.811 -7.409 -12.186 1.00 95.31 118 ASP A N 1
ATOM 954 C CA . ASP A 1 118 ? -13.082 -8.381 -11.123 1.00 95.31 118 ASP A CA 1
ATOM 955 C C . ASP A 1 118 ? -13.774 -7.738 -9.904 1.00 95.31 118 ASP A C 1
ATOM 957 O O . ASP A 1 118 ? -13.804 -6.515 -9.736 1.00 95.31 118 ASP A O 1
ATOM 961 N N . SER A 1 119 ? -14.347 -8.570 -9.024 1.00 93.69 119 SER A N 1
ATOM 962 C CA . SER A 1 119 ? -15.005 -8.112 -7.792 1.00 93.69 119 SER A CA 1
ATOM 963 C C . SER A 1 119 ? -14.000 -7.932 -6.654 1.00 93.69 119 SER A C 1
ATOM 965 O O . SER A 1 119 ? -13.498 -8.908 -6.094 1.00 93.69 119 SER A O 1
ATOM 967 N N . PHE A 1 120 ? -13.754 -6.681 -6.258 1.00 94.88 120 PHE A N 1
ATOM 968 C CA . PHE A 1 120 ? -12.919 -6.390 -5.090 1.00 94.88 120 PHE A CA 1
ATOM 969 C C . PHE A 1 120 ? -13.502 -6.956 -3.789 1.00 94.88 120 PHE A C 1
ATOM 971 O O . PHE A 1 120 ? -12.751 -7.428 -2.941 1.00 94.88 120 PHE A O 1
ATOM 978 N N . GLU A 1 121 ? -14.830 -6.969 -3.646 1.00 94.25 121 GLU A N 1
ATOM 979 C CA . GLU A 1 121 ? -15.504 -7.567 -2.487 1.00 94.25 121 GLU A CA 1
ATOM 980 C C . GLU A 1 121 ? -15.169 -9.061 -2.356 1.00 94.25 121 GLU A C 1
ATOM 982 O O . GLU A 1 121 ? -14.871 -9.533 -1.261 1.00 94.25 121 GLU A O 1
ATOM 987 N N . ALA A 1 122 ? -15.158 -9.800 -3.472 1.00 94.06 122 ALA A N 1
ATOM 988 C CA . ALA A 1 122 ? -14.794 -11.215 -3.476 1.00 94.06 122 ALA A CA 1
ATOM 989 C C . ALA A 1 122 ? -13.326 -11.423 -3.070 1.00 94.06 122 ALA A C 1
ATOM 991 O O . ALA A 1 122 ? -13.047 -12.242 -2.197 1.00 94.06 122 ALA A O 1
ATOM 992 N N . VAL A 1 123 ? -12.408 -10.624 -3.628 1.00 95.56 123 VAL A N 1
ATOM 993 C CA . VAL A 1 123 ? -10.980 -10.661 -3.262 1.00 95.56 123 VAL A CA 1
ATOM 994 C C . VAL A 1 123 ? -10.780 -10.358 -1.774 1.00 95.56 123 VAL A C 1
ATOM 996 O O . VAL A 1 123 ? -9.975 -11.012 -1.112 1.00 95.56 123 VAL A O 1
ATOM 999 N N . LEU A 1 124 ? -11.519 -9.392 -1.223 1.00 95.69 124 LEU A N 1
ATOM 1000 C CA . LEU A 1 124 ? -11.430 -9.045 0.193 1.00 95.69 124 LEU A CA 1
ATOM 1001 C C . LEU A 1 124 ? -11.966 -10.171 1.089 1.00 95.69 124 LEU A C 1
ATOM 1003 O O . LEU A 1 124 ? -11.323 -10.498 2.085 1.00 95.69 124 LEU A O 1
ATOM 1007 N N . LYS A 1 125 ? -13.086 -10.808 0.717 1.00 96.19 125 LYS A N 1
ATOM 1008 C CA . LYS A 1 125 ? -13.619 -11.984 1.428 1.00 96.19 125 LYS A CA 1
ATOM 1009 C C . LYS A 1 125 ? -12.609 -13.127 1.467 1.00 96.19 125 LYS A C 1
ATOM 1011 O O . LYS A 1 125 ? -12.367 -13.675 2.538 1.00 96.19 125 LYS A O 1
ATOM 1016 N N . GLU A 1 126 ? -11.994 -13.448 0.330 1.00 94.94 126 GLU A N 1
ATOM 1017 C CA . GLU A 1 126 ? -10.952 -14.479 0.243 1.00 94.94 126 GLU A CA 1
ATOM 1018 C C . GLU A 1 126 ? -9.725 -14.124 1.091 1.00 94.94 126 GLU A C 1
ATOM 1020 O O . GLU A 1 126 ? -9.201 -14.975 1.806 1.00 94.94 126 GLU A O 1
ATOM 1025 N N . GLY A 1 127 ? -9.289 -12.861 1.066 1.00 95.50 127 GLY A N 1
ATOM 1026 C CA . GLY A 1 127 ? -8.161 -12.393 1.871 1.00 95.50 127 GLY A CA 1
ATOM 1027 C C . GLY A 1 127 ? -8.407 -12.506 3.379 1.00 95.50 127 GLY A C 1
ATOM 1028 O O . GLY A 1 127 ? -7.527 -12.961 4.109 1.00 95.50 127 GLY A O 1
ATOM 1029 N N . VAL A 1 128 ? -9.601 -12.126 3.846 1.00 96.12 128 VAL A N 1
ATOM 1030 C CA . VAL A 1 128 ? -9.994 -12.239 5.262 1.00 96.12 128 VAL A CA 1
ATOM 1031 C C . VAL A 1 128 ? -10.135 -13.705 5.674 1.00 96.12 128 VAL A C 1
ATOM 1033 O O . VAL A 1 128 ? -9.585 -14.093 6.702 1.00 96.12 128 VAL A O 1
ATOM 1036 N N . ALA A 1 129 ? -10.795 -14.534 4.857 1.00 95.06 129 ALA A N 1
ATOM 1037 C CA . ALA A 1 129 ? -10.907 -15.969 5.114 1.00 95.06 129 ALA A CA 1
ATOM 1038 C C . ALA A 1 129 ? -9.524 -16.626 5.219 1.00 95.06 129 ALA A C 1
ATOM 1040 O O . ALA A 1 129 ? -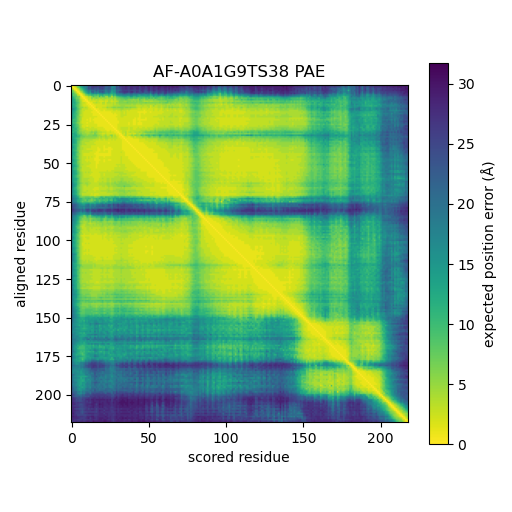9.221 -17.264 6.223 1.00 95.06 129 ALA A O 1
ATOM 1041 N N . GLY A 1 130 ? -8.639 -16.378 4.249 1.00 93.25 130 GLY A N 1
ATOM 1042 C CA . GLY A 1 130 ? -7.282 -16.924 4.252 1.00 93.25 130 GLY A CA 1
ATOM 1043 C C . GLY A 1 130 ? -6.446 -16.476 5.458 1.00 93.25 130 GLY A C 1
ATOM 1044 O O . GLY A 1 130 ? -5.593 -17.227 5.934 1.00 93.25 130 GLY A O 1
ATOM 1045 N N . ALA A 1 131 ? -6.692 -15.277 5.994 1.00 94.19 131 ALA A N 1
ATOM 1046 C CA . ALA A 1 131 ? -6.041 -14.815 7.216 1.00 94.19 131 ALA A CA 1
ATOM 1047 C C . ALA A 1 131 ? -6.508 -15.597 8.457 1.00 94.19 131 ALA A C 1
ATOM 1049 O O . ALA A 1 131 ? -5.664 -15.989 9.265 1.00 94.19 131 ALA A O 1
ATOM 1050 N N . GLU A 1 132 ? -7.805 -15.867 8.609 1.00 94.62 132 GLU A N 1
ATOM 1051 C CA . GLU A 1 132 ? -8.326 -16.688 9.714 1.00 94.62 132 GLU A CA 1
ATOM 1052 C C . GLU A 1 132 ? -7.927 -18.165 9.570 1.00 94.62 132 GLU A C 1
ATOM 1054 O O . GLU A 1 132 ? -7.467 -18.786 10.529 1.00 94.62 132 GLU A O 1
ATOM 1059 N N . GLU A 1 133 ? -7.959 -18.707 8.353 1.00 92.44 133 GLU A N 1
ATOM 1060 C CA . GLU A 1 133 ? -7.453 -20.051 8.052 1.00 92.44 133 GLU A CA 1
ATOM 1061 C C . GLU A 1 133 ? -5.962 -20.191 8.384 1.00 92.44 133 GLU A C 1
ATOM 1063 O O . GLU A 1 133 ? -5.530 -21.227 8.891 1.00 92.44 133 GLU A O 1
ATOM 1068 N N . SER A 1 134 ? -5.160 -19.136 8.183 1.00 88.38 134 SER A N 1
ATOM 1069 C CA . SER A 1 134 ? -3.736 -19.139 8.555 1.00 88.38 134 SER A CA 1
ATOM 1070 C C . SER A 1 134 ? -3.496 -19.268 10.065 1.00 88.38 134 SER A C 1
ATOM 1072 O O . SER A 1 134 ? -2.408 -19.671 10.479 1.00 88.38 134 SER A O 1
ATOM 1074 N N . LYS A 1 135 ? -4.504 -18.959 10.890 1.00 89.25 135 LYS A N 1
ATOM 1075 C CA . LYS A 1 135 ? -4.488 -19.185 12.343 1.00 89.25 135 LYS A CA 1
ATOM 1076 C C . LYS A 1 135 ? -5.003 -20.579 12.727 1.00 89.25 135 LYS A C 1
ATOM 1078 O O . LYS A 1 135 ? -4.940 -20.941 13.896 1.00 89.25 135 LYS A O 1
ATOM 1083 N N . GLY A 1 136 ? -5.472 -21.368 11.758 1.00 91.06 136 GLY A N 1
ATOM 1084 C CA . GLY A 1 136 ? -5.975 -22.727 11.953 1.00 91.06 136 GLY A CA 1
ATOM 1085 C C . GLY A 1 136 ? -7.495 -22.840 12.089 1.00 91.06 136 GLY A C 1
ATOM 1086 O O . GLY A 1 136 ? -7.979 -23.936 12.371 1.00 91.06 136 GLY A O 1
ATOM 1087 N N . TYR A 1 137 ? -8.248 -21.755 11.885 1.00 94.56 137 TYR A N 1
ATOM 1088 C CA . TYR A 1 137 ? -9.710 -21.795 11.926 1.00 94.56 137 TYR A CA 1
ATOM 1089 C C . TYR A 1 137 ? -10.302 -22.321 10.612 1.00 94.56 137 TYR A C 1
ATOM 1091 O O . TYR A 1 137 ? -9.728 -22.158 9.537 1.00 94.56 137 TYR A O 1
ATOM 1099 N N . LEU A 1 138 ? -11.479 -22.942 10.700 1.00 94.19 138 LEU A N 1
ATOM 1100 C CA . LEU A 1 138 ? -12.324 -23.214 9.538 1.00 94.19 138 LEU A CA 1
ATOM 1101 C C . LEU A 1 138 ? -13.267 -22.026 9.350 1.00 94.19 138 LEU A C 1
ATOM 1103 O O . LEU A 1 138 ? -13.989 -21.669 10.279 1.00 94.19 138 LEU A O 1
ATOM 1107 N N . VAL A 1 139 ? -13.251 -21.411 8.169 1.00 94.69 139 VAL A N 1
ATOM 1108 C CA . VAL A 1 139 ? -14.062 -20.224 7.879 1.00 94.69 139 VAL A CA 1
ATOM 1109 C C . VAL A 1 139 ? -15.280 -20.622 7.053 1.00 94.69 139 VAL A C 1
ATOM 1111 O O . VAL A 1 139 ? -15.166 -20.931 5.870 1.00 94.69 139 VAL A O 1
ATOM 1114 N N . ASP A 1 140 ? -16.460 -20.582 7.669 1.00 93.88 140 ASP A N 1
ATOM 1115 C CA . ASP A 1 140 ? -17.714 -20.927 6.987 1.00 93.88 140 ASP A CA 1
ATOM 1116 C C . ASP A 1 140 ? -18.224 -19.799 6.077 1.00 93.88 140 ASP A C 1
ATOM 1118 O O . ASP A 1 140 ? -18.795 -20.051 5.013 1.00 93.88 140 ASP A O 1
ATOM 1122 N N . SER A 1 141 ? -18.053 -18.538 6.487 1.00 93.56 141 SER A N 1
ATOM 1123 C CA . SER A 1 141 ? -18.478 -17.381 5.695 1.00 93.56 141 SER A CA 1
ATOM 1124 C C . SER A 1 141 ? -17.757 -16.099 6.101 1.00 93.56 141 SER A C 1
ATOM 1126 O O . SER A 1 141 ? -17.425 -15.911 7.269 1.00 93.56 141 SER A O 1
ATOM 1128 N N . VAL A 1 142 ? -17.577 -15.193 5.137 1.00 94.81 142 VAL A N 1
ATOM 1129 C CA . VAL A 1 142 ? -17.128 -13.814 5.367 1.00 94.81 142 VAL A CA 1
ATOM 1130 C C . VAL A 1 142 ? -18.142 -12.864 4.738 1.00 94.81 142 VAL A C 1
ATOM 1132 O O . VAL A 1 142 ? -18.468 -12.983 3.553 1.00 94.81 142 VAL A O 1
ATOM 1135 N N . SER A 1 143 ? -18.631 -11.907 5.525 1.00 93.62 143 SER A N 1
ATOM 1136 C CA . SER A 1 143 ? -19.496 -10.829 5.046 1.00 93.62 143 SER A CA 1
ATOM 1137 C C . SER A 1 143 ? -18.694 -9.542 4.920 1.00 93.62 143 SER A C 1
ATOM 1139 O O . SER A 1 143 ? -17.977 -9.161 5.840 1.00 93.62 143 SER A O 1
ATOM 1141 N N . VAL A 1 144 ? -18.825 -8.879 3.777 1.00 91.88 144 VAL A N 1
ATOM 1142 C CA . VAL A 1 144 ? -18.214 -7.582 3.487 1.00 91.88 144 VAL A CA 1
ATOM 1143 C C . VAL A 1 144 ? -19.322 -6.724 2.903 1.00 91.88 144 VAL A C 1
ATOM 1145 O O . VAL A 1 144 ? -19.948 -7.141 1.933 1.00 91.88 144 VAL A O 1
ATOM 1148 N N . ASP A 1 145 ? -19.557 -5.564 3.503 1.00 88.44 145 ASP A N 1
ATOM 1149 C CA . ASP A 1 145 ? -20.536 -4.585 3.041 1.00 88.44 145 ASP A CA 1
ATOM 1150 C C . ASP A 1 145 ? -19.808 -3.257 2.816 1.00 88.44 145 ASP A C 1
ATOM 1152 O O . ASP A 1 145 ? -19.185 -2.725 3.738 1.00 88.44 145 ASP A O 1
ATOM 1156 N N . ILE A 1 146 ? -19.774 -2.789 1.566 1.00 83.06 146 ILE A N 1
ATOM 1157 C CA . ILE A 1 146 ? -19.035 -1.585 1.167 1.00 83.06 146 ILE A CA 1
ATOM 1158 C C . ILE A 1 146 ? -19.973 -0.673 0.385 1.00 83.06 146 ILE A C 1
ATOM 1160 O O . ILE A 1 146 ? -20.174 -0.837 -0.820 1.00 83.06 146 ILE A O 1
ATOM 1164 N N . ASP A 1 147 ? -20.462 0.356 1.065 1.00 82.00 147 ASP A N 1
ATOM 1165 C CA . ASP A 1 147 ? -21.266 1.412 0.467 1.00 82.00 147 ASP A CA 1
ATOM 1166 C C . ASP A 1 147 ? -20.398 2.613 0.083 1.00 82.00 147 ASP A C 1
ATOM 1168 O O . ASP A 1 147 ? -19.914 3.367 0.930 1.00 82.00 147 ASP A O 1
ATOM 1172 N N . VAL A 1 148 ? -20.214 2.827 -1.224 1.00 82.38 148 VAL A N 1
ATOM 1173 C CA . VAL A 1 148 ? -19.464 3.983 -1.741 1.00 82.38 148 VAL A CA 1
ATOM 1174 C C . VAL A 1 148 ? -20.419 5.042 -2.277 1.00 82.38 148 VAL A C 1
ATOM 1176 O O . VAL A 1 148 ? -20.883 4.968 -3.417 1.00 82.38 148 VAL A O 1
ATOM 1179 N N . SER A 1 149 ? -20.639 6.089 -1.485 1.00 78.50 149 SER A N 1
ATOM 1180 C CA . SER A 1 149 ? -21.313 7.308 -1.941 1.00 78.50 149 SER A CA 1
ATOM 1181 C C . SER A 1 149 ? -20.321 8.230 -2.651 1.00 78.50 149 SER A C 1
ATOM 1183 O O . SER A 1 149 ? -19.306 8.624 -2.083 1.00 78.50 149 SER A O 1
ATOM 1185 N N . ARG A 1 150 ? -20.594 8.569 -3.917 1.00 79.56 150 ARG A N 1
ATOM 1186 C CA . ARG A 1 150 ? -19.701 9.399 -4.744 1.00 79.56 150 ARG A CA 1
ATOM 1187 C C . ARG A 1 150 ? -20.309 10.778 -4.969 1.00 79.56 150 ARG A C 1
ATOM 1189 O O . ARG A 1 150 ? -21.313 10.900 -5.664 1.00 79.56 150 ARG A O 1
ATOM 1196 N N . GLY A 1 151 ? -19.653 11.807 -4.447 1.00 75.25 151 GLY A N 1
ATOM 1197 C CA . GLY A 1 151 ? -19.879 13.205 -4.809 1.00 75.25 151 GLY A CA 1
ATOM 1198 C C . GLY A 1 151 ? -18.635 13.766 -5.490 1.00 75.25 151 GLY A C 1
ATOM 1199 O O . GLY A 1 151 ? -17.517 13.431 -5.104 1.00 75.25 151 GLY A O 1
ATOM 1200 N N . LYS A 1 152 ? -18.807 14.604 -6.516 1.00 76.00 152 LYS A N 1
ATOM 1201 C CA . LYS A 1 152 ? -17.700 15.461 -6.956 1.00 76.00 152 LYS A CA 1
ATOM 1202 C C . LYS A 1 152 ? -17.650 16.652 -6.000 1.00 76.00 152 LYS A C 1
ATOM 1204 O O . LYS A 1 152 ? -18.695 17.281 -5.844 1.00 76.00 152 LYS A O 1
ATOM 1209 N N . PRO A 1 153 ? -16.501 16.951 -5.377 1.00 76.62 153 PRO A N 1
ATOM 1210 C CA . PRO A 1 153 ? -16.390 18.137 -4.545 1.00 76.62 153 PRO A CA 1
ATOM 1211 C C . PRO A 1 153 ? -16.612 19.382 -5.407 1.00 76.62 153 PRO A C 1
ATOM 1213 O O . PRO A 1 153 ? -16.027 19.509 -6.488 1.00 76.62 153 PRO A O 1
ATOM 1216 N N . ASP A 1 154 ? -17.479 20.275 -4.938 1.00 83.50 154 ASP A N 1
ATOM 1217 C CA . ASP A 1 154 ? -17.651 21.599 -5.526 1.00 83.50 154 ASP A CA 1
ATOM 1218 C C . ASP A 1 154 ? -16.557 22.512 -4.974 1.00 83.50 154 ASP A C 1
ATOM 1220 O O . ASP A 1 154 ? -16.683 23.099 -3.906 1.00 83.50 154 ASP A O 1
ATOM 1224 N N . MET A 1 155 ? -15.432 22.571 -5.682 1.00 79.31 155 MET A N 1
ATOM 1225 C CA . MET A 1 155 ? -14.247 23.278 -5.197 1.00 79.31 155 MET A CA 1
ATOM 1226 C C . MET A 1 155 ? -14.476 24.783 -5.012 1.00 79.31 155 MET A C 1
ATOM 1228 O O . MET A 1 155 ? -13.826 25.380 -4.156 1.00 79.31 155 MET A O 1
ATOM 1232 N N . GLU A 1 156 ? -15.383 25.397 -5.778 1.00 81.62 156 GLU A N 1
ATOM 1233 C CA . GLU A 1 156 ? -15.723 26.814 -5.600 1.00 81.62 156 GLU A CA 1
ATOM 1234 C C . GLU A 1 156 ? -16.449 27.029 -4.268 1.00 81.62 156 GLU A C 1
ATOM 1236 O O . GLU A 1 156 ? -16.116 27.955 -3.525 1.00 81.62 156 GLU A O 1
ATOM 1241 N N . ASP A 1 157 ? -17.371 26.126 -3.924 1.00 85.31 157 ASP A N 1
ATOM 1242 C CA . ASP A 1 157 ? -18.051 26.115 -2.628 1.00 85.31 157 ASP A CA 1
ATOM 1243 C C . ASP A 1 157 ? -17.065 25.896 -1.471 1.00 85.31 157 ASP A C 1
ATOM 1245 O O . ASP A 1 157 ? -17.095 26.638 -0.491 1.00 85.31 157 ASP A O 1
ATOM 1249 N N . LEU A 1 158 ? -16.120 24.956 -1.604 1.00 85.69 158 LEU A N 1
ATOM 1250 C CA . LEU A 1 158 ? -15.125 24.683 -0.554 1.00 85.69 158 LEU A CA 1
ATOM 1251 C C . LEU A 1 158 ? -14.223 25.888 -0.273 1.00 85.69 158 LEU A C 1
ATOM 1253 O O . LEU A 1 158 ? -13.948 26.199 0.885 1.00 85.69 158 LEU A O 1
ATOM 1257 N N . VAL A 1 159 ? -13.787 26.595 -1.319 1.00 81.06 159 VAL A N 1
ATOM 1258 C CA . VAL A 1 159 ? -12.993 27.825 -1.170 1.00 81.06 159 VAL A CA 1
ATOM 1259 C C . VAL A 1 159 ? -13.838 28.945 -0.565 1.00 81.06 159 VAL A C 1
ATOM 1261 O O . VAL A 1 159 ? -13.355 29.686 0.289 1.00 81.06 159 VAL A O 1
ATOM 1264 N N . SER A 1 160 ? -15.108 29.067 -0.960 1.00 84.06 160 SER A N 1
ATOM 1265 C CA . SER A 1 160 ? -16.029 30.042 -0.368 1.00 84.06 160 SER A CA 1
ATOM 1266 C C . SER A 1 160 ? -16.249 29.782 1.125 1.00 84.06 160 SER A C 1
ATOM 1268 O O . SER A 1 160 ? -16.188 30.718 1.924 1.00 84.06 160 SER A O 1
ATOM 1270 N N . LYS A 1 161 ? -16.452 28.521 1.522 1.00 86.38 161 LYS A N 1
ATOM 1271 C CA . LYS A 1 161 ? -16.571 28.105 2.926 1.00 86.38 161 LYS A CA 1
ATOM 1272 C C . LYS A 1 161 ? -15.313 28.441 3.717 1.00 86.38 161 LYS A C 1
ATOM 1274 O O . LYS A 1 161 ? -15.398 29.083 4.759 1.00 86.38 161 LYS A O 1
ATOM 1279 N N . LEU A 1 162 ? -14.145 28.102 3.173 1.00 82.44 162 LEU A N 1
ATOM 1280 C CA . LEU A 1 162 ? -12.862 28.391 3.806 1.00 82.44 162 LEU A CA 1
ATOM 1281 C C . LEU A 1 162 ? -12.671 29.900 4.027 1.00 82.44 162 LEU A C 1
ATOM 1283 O O . LEU A 1 162 ? -12.437 30.322 5.152 1.00 82.44 162 LEU A O 1
ATOM 1287 N N . ASN A 1 163 ? -12.887 30.716 2.990 1.00 80.56 163 ASN A N 1
ATOM 1288 C CA . ASN A 1 163 ? -12.752 32.178 3.051 1.00 80.56 163 ASN A CA 1
ATOM 1289 C C . ASN A 1 163 ? -13.774 32.865 3.968 1.00 80.56 163 ASN A C 1
ATOM 1291 O O . ASN A 1 163 ? -13.516 33.948 4.493 1.00 80.56 163 ASN A O 1
ATOM 1295 N N . SER A 1 164 ? -14.957 32.275 4.131 1.00 84.69 164 SER A N 1
ATOM 1296 C CA . SER A 1 164 ? -16.000 32.792 5.023 1.00 84.69 164 SER A CA 1
ATOM 1297 C C . SER A 1 164 ? -15.846 32.313 6.470 1.00 84.69 164 SER A C 1
ATOM 1299 O O . SER A 1 164 ? -16.579 32.779 7.344 1.00 84.69 164 SER A O 1
ATOM 1301 N N . GLY A 1 165 ? -14.876 31.433 6.743 1.00 81.31 165 GLY A N 1
ATOM 1302 C CA . GLY A 1 165 ? -14.664 30.819 8.051 1.00 81.31 165 GLY A CA 1
ATOM 1303 C C . GLY A 1 165 ? -15.700 29.746 8.401 1.00 81.31 165 GLY A C 1
ATOM 1304 O O . GLY A 1 165 ? -15.795 29.352 9.564 1.00 81.31 165 GLY A O 1
ATOM 1305 N N . GLU A 1 166 ? -16.485 29.276 7.428 1.00 85.56 166 GLU A N 1
ATOM 1306 C CA . GLU A 1 166 ? -17.403 28.157 7.621 1.00 85.56 166 GLU A CA 1
ATOM 1307 C C . GLU A 1 166 ? -16.616 26.848 7.821 1.00 85.56 166 GLU A C 1
ATOM 1309 O O . GLU A 1 166 ? -15.603 26.616 7.150 1.00 85.56 166 GLU A O 1
ATOM 1314 N N . PRO A 1 167 ? -17.046 25.979 8.756 1.00 82.69 167 PRO A N 1
ATOM 1315 C CA . PRO A 1 167 ? -16.367 24.717 9.014 1.00 82.69 167 PRO A CA 1
ATOM 1316 C C . PRO A 1 167 ? -16.525 23.768 7.824 1.00 82.69 167 PRO A C 1
ATOM 1318 O O . PRO A 1 167 ? -17.643 23.471 7.405 1.00 82.69 167 PRO A O 1
ATOM 1321 N N . LEU A 1 168 ? -15.402 23.260 7.319 1.00 82.81 168 LEU A N 1
ATOM 1322 C CA . LEU A 1 168 ? -15.384 22.160 6.362 1.00 82.81 168 LEU A CA 1
ATOM 1323 C C . LEU A 1 168 ? -15.539 20.819 7.099 1.00 82.81 168 LEU A C 1
ATOM 1325 O O . LEU A 1 168 ? -14.953 20.608 8.165 1.00 82.81 168 LEU A O 1
ATOM 1329 N N . SER A 1 169 ? -16.308 19.897 6.522 1.00 83.75 169 SER A N 1
ATOM 1330 C CA . SER A 1 169 ? -16.330 18.489 6.946 1.00 83.75 169 SER A CA 1
ATOM 1331 C C . SER A 1 169 ? -14.990 17.797 6.674 1.00 83.75 169 SER A C 1
ATOM 1333 O O . SER A 1 169 ? -14.168 18.284 5.893 1.00 83.75 169 SER A O 1
ATOM 1335 N N . GLU A 1 170 ? -14.753 16.641 7.295 1.00 75.31 170 GLU A N 1
ATOM 1336 C CA . GLU A 1 170 ? -13.530 15.863 7.065 1.00 75.31 170 GLU A CA 1
ATOM 1337 C C . GLU A 1 170 ? -13.350 15.476 5.593 1.00 75.31 170 GLU A C 1
ATOM 1339 O O . GLU A 1 170 ? -12.243 15.554 5.053 1.00 75.31 170 GLU A O 1
ATOM 1344 N N . GLU A 1 171 ? -14.427 15.079 4.913 1.00 76.00 171 GLU A N 1
ATOM 1345 C CA . GLU A 1 171 ? -14.397 14.727 3.495 1.00 76.00 171 GLU A CA 1
ATOM 1346 C C . GLU A 1 171 ? -14.039 15.935 2.629 1.00 76.00 171 GLU A C 1
ATOM 1348 O O . GLU A 1 171 ? -13.271 15.803 1.674 1.00 76.00 171 GLU A O 1
ATOM 1353 N N . GLU A 1 172 ? -14.553 17.114 2.977 1.00 82.62 172 GLU A N 1
ATOM 1354 C CA . GLU A 1 172 ? -14.248 18.374 2.302 1.00 82.62 172 GLU A CA 1
ATOM 1355 C C . GLU A 1 172 ? -12.796 18.805 2.546 1.00 82.62 172 GLU A C 1
ATOM 1357 O O . GLU A 1 172 ? -12.103 19.164 1.595 1.00 82.62 172 GLU A O 1
ATOM 1362 N N . ILE A 1 173 ? -12.283 18.683 3.775 1.00 77.00 173 ILE A N 1
ATOM 1363 C CA . ILE A 1 173 ? -10.870 18.940 4.100 1.00 77.00 173 ILE A CA 1
ATOM 1364 C C . ILE A 1 173 ? -9.964 17.987 3.316 1.00 77.00 173 ILE A C 1
ATOM 1366 O O . ILE A 1 173 ? -9.006 18.427 2.674 1.00 77.00 173 ILE A O 1
ATOM 1370 N N . ARG A 1 174 ? -10.282 16.685 3.292 1.00 71.88 174 ARG A N 1
ATOM 1371 C CA . ARG A 1 174 ? -9.546 15.698 2.485 1.00 71.88 174 ARG A CA 1
ATOM 1372 C C . ARG A 1 174 ? -9.620 16.032 0.998 1.00 71.88 174 ARG A C 1
ATOM 1374 O O . ARG A 1 174 ? -8.611 15.900 0.306 1.00 71.88 174 ARG A O 1
ATOM 1381 N N . ALA A 1 175 ? -10.771 16.476 0.495 1.00 76.75 175 ALA A N 1
ATOM 1382 C CA . ALA A 1 175 ? -10.924 16.896 -0.894 1.00 76.75 175 ALA A CA 1
ATOM 1383 C C . ALA A 1 175 ? -10.043 18.111 -1.222 1.00 76.75 175 ALA A C 1
ATOM 1385 O O . ALA A 1 175 ? -9.343 18.083 -2.235 1.00 76.75 175 ALA A O 1
ATOM 1386 N N . VAL A 1 176 ? -9.997 19.126 -0.352 1.00 74.50 176 VAL A N 1
ATOM 1387 C CA . VAL A 1 176 ? -9.124 20.301 -0.512 1.00 74.50 176 VAL A CA 1
ATOM 1388 C C . VAL A 1 176 ? -7.653 19.882 -0.541 1.00 74.50 176 VAL A C 1
ATOM 1390 O O . VAL A 1 176 ? -6.956 20.215 -1.501 1.00 74.50 176 VAL A O 1
ATOM 1393 N N . ILE A 1 177 ? -7.198 19.080 0.428 1.00 69.19 177 ILE A N 1
ATOM 1394 C CA . ILE A 1 177 ? -5.809 18.592 0.513 1.00 69.19 177 ILE A CA 1
ATOM 1395 C C . ILE A 1 177 ? -5.416 17.784 -0.733 1.00 69.19 177 ILE A C 1
ATOM 1397 O O . ILE A 1 177 ? -4.337 17.986 -1.292 1.00 69.19 177 ILE A O 1
ATOM 1401 N N . ASN A 1 178 ? -6.290 16.881 -1.187 1.00 65.00 178 ASN A N 1
ATOM 1402 C CA . ASN A 1 178 ? -6.008 15.989 -2.313 1.00 65.00 178 ASN A CA 1
ATOM 1403 C C . ASN A 1 178 ? -6.145 16.669 -3.680 1.00 65.00 178 ASN A C 1
ATOM 1405 O O . ASN A 1 178 ? -5.551 16.198 -4.649 1.00 65.00 178 ASN A O 1
ATOM 1409 N N . SER A 1 179 ? -6.926 17.749 -3.783 1.00 66.69 179 SER A N 1
ATOM 1410 C CA . SER A 1 179 ? -7.173 18.425 -5.059 1.00 66.69 179 SER A CA 1
ATOM 1411 C C . SER A 1 179 ? -5.894 19.000 -5.668 1.00 66.69 179 SER A C 1
ATOM 1413 O O . SER A 1 179 ? -5.747 18.968 -6.887 1.00 66.69 179 SER A O 1
ATOM 1415 N N . GLY A 1 180 ? -4.963 19.499 -4.842 1.00 57.19 180 GLY A N 1
ATOM 1416 C CA . GLY A 1 180 ? -3.639 19.981 -5.253 1.00 57.19 180 GLY A CA 1
ATOM 1417 C C . GLY A 1 180 ? -3.605 21.013 -6.389 1.00 57.19 180 GLY A C 1
ATOM 1418 O O . GLY A 1 180 ? -2.534 21.255 -6.937 1.00 57.19 180 GLY A O 1
ATOM 1419 N N . GLN A 1 181 ? -4.751 21.585 -6.771 1.00 46.28 181 GLN A N 1
ATOM 1420 C CA . GLN A 1 181 ? -4.956 22.305 -8.035 1.00 46.28 181 GLN A CA 1
ATOM 1421 C C . GLN A 1 181 ? -5.373 23.770 -7.869 1.00 46.28 181 GLN A C 1
ATOM 1423 O O . GLN A 1 181 ? -5.754 24.402 -8.851 1.00 46.28 181 GLN A O 1
ATOM 1428 N N . PHE A 1 182 ? -5.263 24.346 -6.673 1.00 51.81 182 PHE A N 1
ATOM 1429 C CA . PHE A 1 182 ? -5.619 25.748 -6.456 1.00 51.81 182 PHE A CA 1
ATOM 1430 C C . PHE A 1 182 ? -4.468 26.529 -5.822 1.00 51.81 182 PHE A C 1
ATOM 1432 O O . PHE A 1 182 ? -3.803 26.034 -4.911 1.00 51.81 182 PHE A O 1
ATOM 1439 N N . ASP A 1 183 ? -4.263 27.759 -6.310 1.00 52.44 183 ASP A N 1
ATOM 1440 C CA . ASP A 1 183 ? -3.532 28.822 -5.611 1.00 52.44 183 ASP A CA 1
ATOM 1441 C C . ASP A 1 183 ? -4.349 29.192 -4.363 1.00 52.44 183 ASP A C 1
ATOM 1443 O O . ASP A 1 183 ? -5.090 30.172 -4.341 1.00 52.44 183 ASP A O 1
ATOM 1447 N N . ILE A 1 184 ? -4.282 28.340 -3.341 1.00 62.44 184 ILE A N 1
ATOM 1448 C CA . ILE A 1 184 ? -4.774 28.664 -2.007 1.00 62.44 184 ILE A CA 1
ATOM 1449 C C . ILE A 1 184 ? -3.841 29.754 -1.485 1.00 62.44 184 ILE A C 1
ATOM 1451 O O . ILE A 1 184 ? -2.630 29.538 -1.362 1.00 62.44 184 ILE A O 1
ATOM 1455 N N . ASP A 1 185 ? -4.382 30.942 -1.236 1.00 66.38 185 ASP A N 1
ATOM 1456 C CA . ASP A 1 185 ? -3.597 32.016 -0.645 1.00 66.38 185 ASP A CA 1
ATOM 1457 C C . ASP A 1 185 ? -3.170 31.667 0.792 1.00 66.38 185 ASP A C 1
ATOM 1459 O O . ASP A 1 185 ? -3.650 30.721 1.422 1.00 66.38 185 ASP A O 1
ATOM 1463 N N . ALA A 1 186 ? -2.205 32.421 1.315 1.00 70.06 186 ALA A N 1
ATOM 1464 C CA . ALA A 1 186 ? -1.649 32.152 2.638 1.00 70.06 186 ALA A CA 1
ATOM 1465 C C . ALA A 1 186 ? -2.693 32.259 3.768 1.00 70.06 186 ALA A C 1
ATOM 1467 O O . ALA A 1 186 ? -2.512 31.635 4.808 1.00 70.06 186 ALA A O 1
ATOM 1468 N N . GLU A 1 187 ? -3.763 33.033 3.570 1.00 72.06 187 GLU A N 1
ATOM 1469 C CA . GLU A 1 187 ? -4.822 33.251 4.559 1.00 72.06 187 GLU A CA 1
ATOM 1470 C C . GLU A 1 187 ? -5.758 32.040 4.627 1.00 72.06 187 GLU A C 1
ATOM 1472 O O . GLU A 1 187 ? -5.968 31.469 5.696 1.00 72.06 187 GLU A O 1
ATOM 1477 N N . SER A 1 188 ? -6.205 31.565 3.469 1.00 69.50 188 SER A N 1
ATOM 1478 C CA . SER A 1 188 ? -6.969 30.329 3.308 1.00 69.50 188 SER A CA 1
ATOM 1479 C C . SER A 1 188 ? -6.213 29.116 3.862 1.00 69.50 188 SER A C 1
ATOM 1481 O O . SER A 1 188 ? -6.795 28.240 4.503 1.00 69.50 188 SER A O 1
ATOM 1483 N N . LEU A 1 189 ? -4.892 29.065 3.654 1.00 70.31 189 LEU A N 1
ATOM 1484 C CA . LEU A 1 189 ? -4.047 27.990 4.173 1.00 70.31 189 LEU A CA 1
ATOM 1485 C C . LEU A 1 189 ? -3.952 28.014 5.707 1.00 70.31 189 LEU A C 1
ATOM 1487 O O . LEU A 1 189 ? -3.993 26.956 6.334 1.00 70.31 189 LEU A O 1
ATOM 1491 N N . ASP A 1 190 ? -3.853 29.198 6.315 1.00 73.50 190 ASP A N 1
ATOM 1492 C CA . ASP A 1 190 ? -3.856 29.340 7.775 1.00 73.50 190 ASP A CA 1
ATOM 1493 C C . ASP A 1 190 ? -5.207 28.916 8.370 1.00 73.50 190 ASP A C 1
ATOM 1495 O O . ASP A 1 190 ? -5.249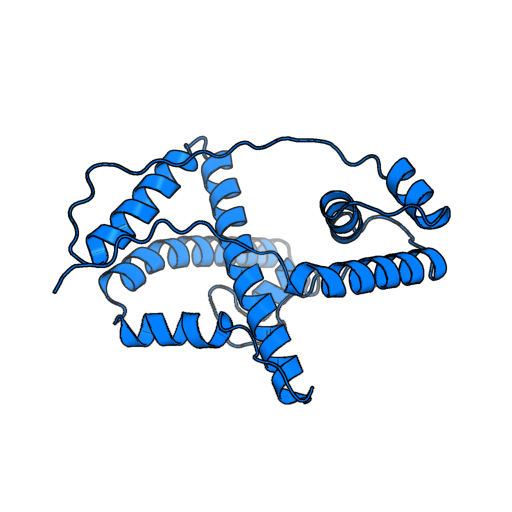 28.166 9.346 1.00 73.50 190 ASP A O 1
ATOM 1499 N N . MET A 1 191 ? -6.317 29.292 7.726 1.00 76.56 191 MET A N 1
ATOM 1500 C CA . MET A 1 191 ? -7.662 28.862 8.125 1.00 76.56 191 MET A CA 1
ATOM 1501 C C . MET A 1 191 ? -7.837 27.342 8.046 1.00 76.56 191 MET A C 1
ATOM 1503 O O . MET A 1 191 ? -8.371 26.732 8.974 1.00 76.56 191 MET A O 1
ATOM 1507 N N . LEU A 1 192 ? -7.331 26.709 6.984 1.00 76.62 192 LEU A N 1
ATOM 1508 C CA . LEU A 1 192 ? -7.372 25.254 6.836 1.00 76.62 192 LEU A CA 1
ATOM 1509 C C . LEU A 1 192 ? -6.583 24.562 7.958 1.00 76.62 192 LEU A C 1
ATOM 1511 O O . LEU A 1 192 ? -7.063 23.596 8.550 1.00 76.62 192 LEU A O 1
ATOM 1515 N N . LEU A 1 193 ? -5.393 25.072 8.291 1.00 73.44 193 LEU A N 1
ATOM 1516 C CA . LEU A 1 193 ? -4.573 24.544 9.385 1.00 73.44 193 LEU A CA 1
ATOM 1517 C C . LEU A 1 193 ? -5.251 24.706 10.753 1.00 73.44 193 LEU A C 1
ATOM 1519 O O . LEU A 1 193 ? -5.189 23.787 11.572 1.00 73.44 193 LEU A O 1
ATOM 1523 N N . GLN A 1 194 ? -5.931 25.830 10.996 1.00 77.69 194 GLN A N 1
ATOM 1524 C CA . GLN A 1 194 ? -6.711 26.042 12.219 1.00 77.69 194 GLN A CA 1
ATOM 1525 C C . GLN A 1 194 ? -7.869 25.040 12.335 1.00 77.69 194 GLN A C 1
ATOM 1527 O O . GLN A 1 194 ? -8.065 24.459 13.405 1.00 77.69 194 GLN A O 1
ATOM 1532 N N . GLN A 1 195 ? -8.598 24.782 11.245 1.00 75.19 195 GLN A N 1
ATOM 1533 C CA . GLN A 1 195 ? -9.685 23.796 11.2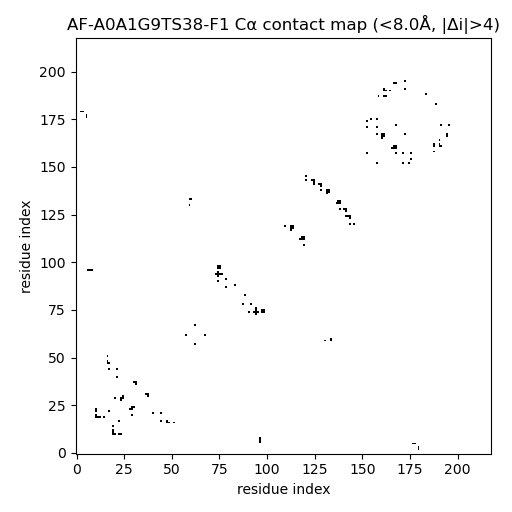32 1.00 75.19 195 GLN A CA 1
ATOM 1534 C C . GLN A 1 195 ? -9.174 22.366 11.456 1.00 75.19 195 GLN A C 1
ATOM 1536 O O . GLN A 1 195 ? -9.728 21.652 12.292 1.00 75.19 195 GLN A O 1
ATOM 1541 N N . ILE A 1 196 ? -8.071 21.973 10.806 1.00 73.56 196 ILE A N 1
ATOM 1542 C CA . ILE A 1 196 ? -7.424 20.666 11.024 1.00 73.56 196 ILE A CA 1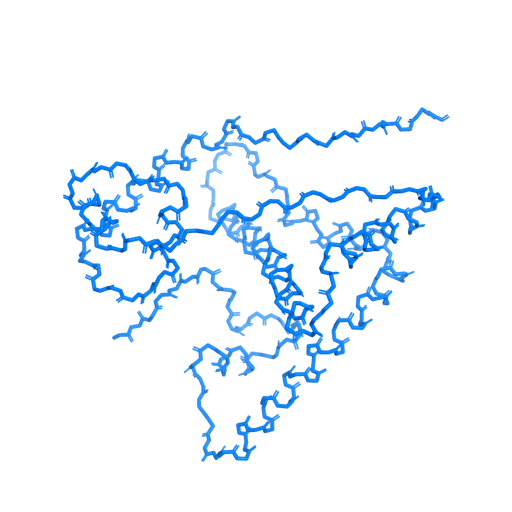
ATOM 1543 C C . ILE A 1 196 ? -6.992 20.511 12.488 1.00 73.56 196 ILE A C 1
ATOM 1545 O O . ILE A 1 196 ? -7.258 19.485 13.111 1.00 73.56 196 ILE A O 1
ATOM 1549 N N . SER A 1 197 ? -6.360 21.537 13.066 1.00 70.25 197 SER A N 1
ATOM 1550 C CA . SER A 1 197 ? -5.945 21.518 14.474 1.00 70.25 197 SER A CA 1
ATOM 1551 C C . SER A 1 197 ? -7.138 21.392 15.424 1.00 70.25 197 SER A C 1
ATOM 1553 O O . SER A 1 197 ? -7.039 20.709 16.445 1.00 70.25 197 SER A O 1
ATOM 1555 N N . SER A 1 198 ? -8.258 22.046 15.108 1.00 71.31 198 SER A N 1
ATOM 1556 C CA . SER A 1 198 ? -9.490 21.937 15.887 1.00 71.31 198 SER A CA 1
ATOM 1557 C C . SER A 1 198 ? -10.081 20.529 15.833 1.00 71.31 198 SER A C 1
ATOM 1559 O O . SER A 1 198 ? -10.549 20.051 16.859 1.00 71.31 198 SER A O 1
ATOM 1561 N N . GLN A 1 199 ? -10.062 19.860 14.678 1.00 62.62 199 GLN A N 1
ATOM 1562 C CA . GLN A 1 199 ? -10.622 18.510 14.524 1.00 62.62 199 GLN A CA 1
ATOM 1563 C C . GLN A 1 199 ? -9.737 17.429 15.154 1.00 62.62 199 GLN A C 1
ATOM 1565 O O . GLN A 1 199 ? -10.238 16.571 15.874 1.00 62.62 199 GLN A O 1
ATOM 1570 N N . LEU A 1 200 ? -8.412 17.534 15.007 1.00 56.66 200 LEU A N 1
ATOM 1571 C CA . LEU A 1 200 ? -7.454 16.637 15.671 1.00 56.66 200 LEU A CA 1
ATOM 1572 C C . LEU A 1 200 ? -7.534 16.696 17.203 1.00 56.66 200 LEU A C 1
ATOM 1574 O O . LEU A 1 200 ? -7.157 15.742 17.876 1.00 56.66 200 LEU A O 1
ATOM 1578 N N . SER A 1 201 ? -8.020 17.810 17.754 1.00 53.62 201 SER A N 1
ATOM 1579 C CA . SER A 1 201 ? -8.243 17.963 19.197 1.00 53.62 201 SER A CA 1
ATOM 1580 C C . SER A 1 201 ? -9.522 17.261 19.682 1.00 53.62 201 SER A C 1
ATOM 1582 O O . SER A 1 201 ? -9.704 17.114 20.886 1.00 53.62 201 SER A O 1
ATOM 1584 N N . VAL A 1 202 ? -10.411 16.856 18.765 1.00 46.56 202 VAL A N 1
ATOM 1585 C CA . VAL A 1 202 ? -11.703 16.203 19.045 1.00 46.56 202 VAL A CA 1
ATOM 1586 C C . VAL A 1 202 ? -11.638 14.695 18.753 1.00 46.56 202 VAL A C 1
ATOM 1588 O O . VAL A 1 202 ? -12.165 13.900 19.523 1.00 46.56 202 VAL A O 1
ATOM 1591 N N . GLU A 1 203 ? -10.916 14.266 17.710 1.00 42.84 203 GLU A N 1
ATOM 1592 C CA . GLU A 1 203 ? -10.783 12.844 17.318 1.00 42.84 203 GLU A CA 1
ATOM 1593 C C . GLU A 1 203 ? -10.074 11.943 18.349 1.00 42.84 203 GLU A C 1
ATOM 1595 O O . GLU A 1 203 ? -10.130 10.715 18.252 1.00 42.84 203 GLU A O 1
ATOM 1600 N N . SER A 1 204 ? -9.411 12.510 19.359 1.00 42.28 204 SER A N 1
ATOM 1601 C CA . SER A 1 204 ? -8.851 11.732 20.469 1.00 42.28 204 SER A CA 1
ATOM 1602 C C . SER A 1 204 ? -9.910 11.020 21.326 1.00 42.28 204 SER A C 1
ATOM 1604 O O . SER A 1 204 ? -9.533 10.128 22.088 1.00 42.28 204 SER A O 1
ATOM 1606 N N . GLU A 1 205 ? -11.199 11.365 21.200 1.00 38.09 205 GLU A N 1
ATOM 1607 C CA . GLU A 1 205 ? -12.275 10.799 22.030 1.00 38.09 205 GLU A CA 1
ATOM 1608 C C . GLU A 1 205 ? -13.116 9.696 21.349 1.00 38.09 205 GLU A C 1
ATOM 1610 O O . GLU A 1 205 ? -13.524 8.775 22.051 1.00 38.09 205 GLU A O 1
ATOM 1615 N N . ASP A 1 206 ? -13.286 9.667 20.018 1.00 37.28 206 ASP A N 1
ATOM 1616 C CA . ASP A 1 206 ? -14.319 8.817 19.384 1.00 37.28 206 ASP A CA 1
ATOM 1617 C C . ASP A 1 206 ? -13.837 8.010 18.161 1.00 37.28 206 ASP A C 1
ATOM 1619 O O . ASP A 1 206 ? -14.189 8.286 17.016 1.00 37.28 206 ASP A O 1
ATOM 1623 N N . VAL A 1 207 ? -13.090 6.925 18.390 1.00 31.95 207 VAL A N 1
ATOM 1624 C CA . VAL A 1 207 ? -13.003 5.836 17.395 1.00 31.95 207 VAL A CA 1
ATOM 1625 C C . VAL A 1 207 ? -13.357 4.511 18.064 1.00 31.95 207 VAL A C 1
ATOM 1627 O O . VAL A 1 207 ? -12.482 3.733 18.451 1.00 31.95 207 VAL A O 1
ATOM 1630 N N . GLU A 1 208 ? -14.659 4.243 18.189 1.00 26.36 208 GLU A N 1
ATOM 1631 C CA . GLU A 1 208 ? -15.178 2.895 18.429 1.00 26.36 208 GLU A CA 1
ATOM 1632 C C . GLU A 1 208 ? -15.107 2.091 17.125 1.00 26.36 208 GLU A C 1
ATOM 1634 O O . GLU A 1 208 ? -16.009 2.104 16.287 1.00 26.36 208 GLU A O 1
ATOM 1639 N N . ILE A 1 209 ? -14.010 1.354 16.946 1.00 31.41 209 ILE A N 1
ATOM 1640 C CA . ILE A 1 209 ? -14.010 0.228 16.014 1.00 31.41 209 ILE A CA 1
ATOM 1641 C C . ILE A 1 209 ? -14.781 -0.900 16.705 1.00 31.41 209 ILE A C 1
ATOM 1643 O O . ILE A 1 209 ? -14.259 -1.532 17.623 1.00 31.41 209 ILE A O 1
ATOM 1647 N N . ASN A 1 210 ? -16.009 -1.170 16.256 1.00 26.75 210 ASN A N 1
ATOM 1648 C CA . ASN A 1 210 ? -16.752 -2.368 16.649 1.00 26.75 210 ASN A CA 1
ATOM 1649 C C . ASN A 1 210 ? -16.102 -3.609 16.018 1.00 26.75 210 ASN A C 1
ATOM 1651 O O . ASN A 1 210 ? -16.545 -4.128 14.994 1.00 26.75 210 ASN A O 1
ATOM 1655 N N . LEU A 1 211 ? -15.015 -4.075 16.629 1.00 28.09 211 LEU A N 1
ATOM 1656 C CA . LEU A 1 211 ? -14.508 -5.426 16.441 1.00 28.09 211 LEU A CA 1
ATOM 1657 C C . LEU A 1 211 ? -15.330 -6.337 17.352 1.00 28.09 211 LEU A C 1
ATOM 1659 O O . LEU A 1 211 ? -15.084 -6.394 18.555 1.00 28.09 211 LEU A O 1
ATOM 1663 N N . ASN A 1 212 ? -16.299 -7.056 16.782 1.00 31.02 212 ASN A N 1
ATOM 1664 C CA . ASN A 1 212 ? -16.900 -8.201 17.465 1.00 31.02 212 ASN A CA 1
ATOM 1665 C C . ASN A 1 212 ? -15.837 -9.302 17.566 1.00 31.02 212 ASN A C 1
ATOM 1667 O O . ASN A 1 212 ? -15.704 -10.151 16.690 1.00 31.02 212 ASN A O 1
ATOM 1671 N N . TYR A 1 213 ? -15.033 -9.214 18.619 1.00 32.47 213 TYR A N 1
ATOM 1672 C CA . TYR A 1 213 ? -14.111 -10.242 19.062 1.00 32.47 213 TYR A CA 1
ATOM 1673 C C . TYR A 1 213 ? -14.873 -11.145 20.030 1.00 32.47 213 TYR A C 1
ATOM 1675 O O . TYR A 1 213 ? -15.227 -10.704 21.123 1.00 32.47 213 TYR A O 1
ATOM 1683 N N . GLU A 1 214 ? -15.151 -12.385 19.636 1.00 35.00 214 GLU A N 1
ATOM 1684 C CA . GLU A 1 214 ? -15.478 -13.434 20.602 1.00 35.00 214 GLU A CA 1
ATOM 1685 C C . GLU A 1 214 ? -14.143 -13.999 21.116 1.00 35.00 214 GLU A C 1
ATOM 1687 O O . GLU A 1 214 ? -13.384 -14.558 20.323 1.00 35.00 214 GLU A O 1
ATOM 1692 N N . PRO A 1 215 ? -13.779 -13.786 22.396 1.00 34.03 215 PRO A N 1
ATOM 1693 C CA . PRO A 1 215 ? -12.597 -14.414 22.964 1.00 34.03 215 PRO A CA 1
ATOM 1694 C C . PRO A 1 215 ? -12.797 -15.929 23.055 1.00 34.03 215 PRO A C 1
ATOM 1696 O O . PRO A 1 215 ? -13.851 -16.383 23.493 1.00 34.03 215 PRO A O 1
ATOM 1699 N N . ASP A 1 216 ? -11.758 -16.684 22.694 1.00 39.94 216 ASP A N 1
ATOM 1700 C CA . ASP A 1 216 ? -11.671 -18.121 22.954 1.00 39.94 216 ASP A CA 1
ATOM 1701 C C . ASP A 1 216 ? -11.770 -18.387 24.473 1.00 39.94 216 ASP A C 1
ATOM 1703 O O . ASP A 1 216 ? -10.961 -17.872 25.253 1.00 39.94 216 ASP A O 1
ATOM 1707 N N . ASP A 1 217 ? -12.758 -19.187 24.890 1.00 44.19 217 ASP A N 1
ATOM 1708 C CA . ASP A 1 217 ? -12.773 -19.828 26.208 1.00 44.19 217 ASP A CA 1
ATOM 1709 C C . ASP A 1 217 ? -11.715 -20.955 26.225 1.00 44.19 217 ASP A C 1
ATOM 1711 O O . ASP A 1 217 ? -11.705 -21.808 25.337 1.00 44.19 217 ASP A O 1
ATOM 1715 N N . GLU A 1 218 ? -10.837 -20.891 27.237 1.00 42.81 218 GLU A N 1
ATOM 1716 C CA . GLU A 1 218 ? -9.665 -21.734 27.593 1.00 42.81 218 GLU A CA 1
ATOM 1717 C C . GLU A 1 218 ? -9.490 -23.134 26.961 1.00 42.81 218 GLU A C 1
ATOM 1719 O O . GLU A 1 218 ? -10.381 -24.009 27.088 1.00 42.81 218 GLU A O 1
#

Secondary structure (DSSP, 8-state):
------SPPPTTSPPSSS-HHHHHHHTTS---SSHHHHHHHHHHHHHHHHHHHHHHHHHHHHS-HHHHHHHHHHHHPPPPSS---HHHHHHHHHHHHHHHHHHHHHHHHHHHHHHHT--HHHHHHHHHHHHHHTTT------------------HHHHHHHHHHTPPPPHHHHHHHHHH--S---HHHHHHHHHHHHHHHTTTTS---------PPP-